Protein AF-A0AAV8WCN2-F1 (afdb_monomer_lite)

Secondary structure (DSSP, 8-state):
--------------------PPPHHHHHHHHHT-TTS-HHHHHHHHHHHHHHHTT--TTSS-----SSHHHHHHHHHHHHHHHHHHHHHHHHHHTTS-------------------TTHHHHHHHHHHHHSS-TTSHHHHHHHHHHHHHHHHHHHHHHHHHHHHHHHHHHHHHHHHHHHH-TTTHHHHHHHHHHHHHHHHHHHHHHHHHHHHHHHHHHHHHHHHHHHHHHHHHHHHHHHHHHHHHHHTT-

Foldseek 3Di:
DYDDDDDPPPPPPDDPPPPDPDDLVVVLVVLVPPPPDDPVVSVVVNVVSVCVVVVNDPPPPPPDDDPDPPVVVVVVVVVVVVVVVVVVVCCVVVVVPPPDPPDDDDDDDDDDDDDDPPVCVVVVVVVVVVPDDPDPDVVVVVVVVVVVVVVVVVVVVVVVVVVVVVVVVVVVVVVVVLVVPPPVSVVVVVVVVVVVVVVVVVVVVVVVVVVVVVVVVVCVVVVVVVVVVVVVVVVVVVVVVVVVVVVVVD

Radius of gyration: 38.07 Å; chains: 1; bounding box: 97×85×110 Å

Sequence (250 aa):
MADLVDEAVVSSGDGVDEFKMPSTEELLAAVDKMSGLTEDMKKELVDGILARGRGEDPLTAGDGGGHVDVAVRSASLEIIWILALISLILLVLGKRRYRFPLRNVNNHSCQSRLPITSLCITVCLHRLYFLSDPASITHIFVLEAVKIRLRQASSVFIREMDRLKALASFRTLVGLVANRTGSQGKLLRRIQARIVEERITLFCVVLYTCLATLFVVVFVFFGYKLYKSLVDRERRREEKKRQKLQKKKK

Organism: NCBI:txid1586481

pLDDT: mean 70.89, std 16.12, range [38.5, 97.38]

Structure (mmCIF, N/CA/C/O backbone):
data_AF-A0AAV8WCN2-F1
#
_entry.id   AF-A0AAV8WCN2-F1
#
loop_
_atom_site.group_PDB
_atom_site.id
_atom_site.type_symbol
_atom_site.label_atom_id
_atom_site.label_alt_id
_atom_site.label_comp_id
_atom_site.label_asym_id
_atom_site.label_entity_id
_atom_site.label_seq_id
_atom_site.pdbx_PDB_ins_code
_atom_site.Cartn_x
_atom_site.Cartn_y
_atom_site.Cartn_z
_atom_site.occupancy
_atom_site.B_iso_or_equiv
_atom_site.auth_seq_id
_atom_site.auth_comp_id
_atom_site.auth_asym_id
_atom_site.auth_atom_id
_atom_site.pdbx_PDB_model_num
ATOM 1 N N . MET A 1 1 ? 57.645 45.751 -28.070 1.00 44.16 1 MET A N 1
ATOM 2 C CA . MET A 1 1 ? 58.474 44.538 -28.212 1.00 44.16 1 MET A CA 1
ATOM 3 C C . MET A 1 1 ? 57.506 43.378 -28.141 1.00 44.16 1 MET A C 1
ATOM 5 O O . MET A 1 1 ? 56.950 43.167 -27.077 1.00 44.16 1 MET A O 1
ATOM 9 N N . ALA A 1 2 ? 56.991 42.965 -29.301 1.00 46.09 2 ALA A N 1
ATOM 10 C CA . ALA A 1 2 ? 57.558 41.871 -30.110 1.00 46.09 2 ALA A CA 1
ATOM 11 C C . ALA A 1 2 ? 57.164 40.528 -29.461 1.00 46.09 2 ALA A C 1
ATOM 13 O O . ALA A 1 2 ? 57.371 40.363 -28.269 1.00 46.09 2 ALA A O 1
ATOM 14 N N . ASP A 1 3 ? 56.574 39.545 -30.120 1.00 47.56 3 ASP A N 1
ATOM 15 C CA . ASP A 1 3 ? 56.369 39.312 -31.542 1.00 47.56 3 ASP A CA 1
ATOM 16 C C . ASP A 1 3 ? 55.443 38.085 -31.676 1.00 47.56 3 ASP A C 1
ATOM 18 O O . ASP A 1 3 ? 55.389 37.253 -30.772 1.00 47.56 3 ASP A O 1
ATOM 22 N N . LEU A 1 4 ? 54.772 37.993 -32.825 1.00 63.12 4 LEU A N 1
ATOM 23 C CA . LEU A 1 4 ? 54.466 36.757 -33.561 1.00 63.12 4 LEU A CA 1
ATOM 24 C C . LEU A 1 4 ? 53.686 35.6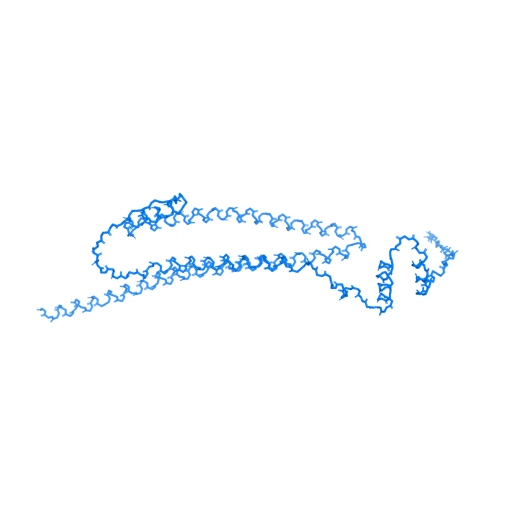38 -32.841 1.00 63.12 4 LEU A C 1
ATOM 26 O O . LEU A 1 4 ? 54.251 34.752 -32.204 1.00 63.12 4 LEU A O 1
ATOM 30 N N . VAL A 1 5 ? 52.377 35.589 -33.106 1.00 61.47 5 VAL A N 1
ATOM 31 C CA . VAL A 1 5 ? 51.662 34.309 -33.207 1.00 61.47 5 VAL A CA 1
ATOM 32 C C . VAL A 1 5 ? 51.132 34.208 -34.631 1.00 61.47 5 VAL A C 1
ATOM 34 O O . VAL A 1 5 ? 50.233 34.950 -35.020 1.00 61.47 5 VAL A O 1
ATOM 37 N N . ASP A 1 6 ? 51.774 33.329 -35.396 1.00 54.88 6 ASP A N 1
ATOM 38 C CA . ASP A 1 6 ? 51.484 33.002 -36.786 1.00 54.88 6 ASP A CA 1
ATOM 39 C C . ASP A 1 6 ? 50.029 32.553 -36.980 1.00 54.88 6 ASP A C 1
ATOM 41 O O . ASP A 1 6 ? 49.558 31.576 -36.389 1.00 54.88 6 ASP A O 1
ATOM 45 N N . GLU A 1 7 ? 49.328 33.261 -37.863 1.00 56.06 7 GLU A N 1
ATOM 46 C CA . GLU A 1 7 ? 48.044 32.860 -38.428 1.00 56.06 7 GLU A CA 1
ATOM 47 C C . GLU A 1 7 ? 48.293 31.747 -39.459 1.00 56.06 7 GLU A C 1
ATOM 49 O O . GLU A 1 7 ? 48.562 31.985 -40.637 1.00 56.06 7 GLU A O 1
ATOM 54 N N . ALA A 1 8 ? 48.232 30.493 -39.013 1.00 54.62 8 ALA A N 1
ATOM 55 C CA . ALA A 1 8 ? 48.190 29.351 -39.915 1.00 54.62 8 ALA A CA 1
ATOM 56 C C . ALA A 1 8 ? 46.815 29.302 -40.603 1.00 54.62 8 ALA A C 1
ATOM 58 O O . ALA A 1 8 ? 45.863 28.697 -40.107 1.00 54.62 8 ALA A O 1
ATOM 59 N N . VAL A 1 9 ? 46.721 29.952 -41.763 1.00 51.06 9 VAL A N 1
ATOM 60 C CA . VAL A 1 9 ? 45.620 29.797 -42.719 1.00 51.06 9 VAL A CA 1
ATOM 61 C C . VAL A 1 9 ? 45.649 28.362 -43.245 1.00 51.06 9 VAL A C 1
ATOM 63 O O . VAL A 1 9 ? 46.372 28.020 -44.180 1.00 51.06 9 VAL A O 1
ATOM 66 N N . VAL A 1 10 ? 44.861 27.493 -42.614 1.00 57.97 10 VAL A N 1
ATOM 67 C CA . VAL A 1 10 ? 44.574 26.149 -43.119 1.00 57.97 10 VAL A CA 1
ATOM 68 C C . VAL A 1 10 ? 43.630 26.292 -44.311 1.00 57.97 10 VAL A C 1
ATOM 70 O O . VAL A 1 10 ? 42.413 26.397 -44.169 1.00 57.97 10 VAL A O 1
ATOM 73 N N . SER A 1 11 ? 44.222 26.305 -45.504 1.00 55.44 11 SER A N 1
ATOM 74 C CA . SER A 1 11 ? 43.533 26.165 -46.785 1.00 55.44 11 SER A CA 1
ATOM 75 C C . SER A 1 11 ? 42.916 24.766 -46.885 1.00 55.44 11 SER A C 1
ATOM 77 O O . SER A 1 11 ? 43.553 23.828 -47.358 1.00 55.44 11 SER A O 1
ATOM 79 N N . SER A 1 12 ? 41.673 24.619 -46.421 1.00 50.44 12 SER A N 1
ATOM 80 C CA . SER A 1 12 ? 40.849 23.423 -46.648 1.00 50.44 12 SER A CA 1
ATOM 81 C C . SER A 1 12 ? 40.129 23.561 -47.987 1.00 50.44 12 SER A C 1
ATOM 83 O O . SER A 1 12 ? 38.933 23.829 -48.046 1.00 50.44 12 SER A O 1
ATOM 85 N N . GLY A 1 13 ? 40.896 23.453 -49.067 1.00 53.66 13 GLY A N 1
ATOM 86 C CA . GLY A 1 13 ? 40.373 23.208 -50.401 1.00 53.66 13 GLY A CA 1
ATOM 87 C C . GLY A 1 13 ? 40.675 21.765 -50.758 1.00 53.66 13 GLY A C 1
ATOM 88 O O . GLY A 1 13 ? 41.720 21.504 -51.339 1.00 53.66 13 GLY A O 1
ATOM 89 N N . ASP A 1 14 ? 39.791 20.844 -50.384 1.00 51.00 14 ASP A N 1
ATOM 90 C CA . ASP A 1 14 ? 39.768 19.523 -51.000 1.00 51.00 14 ASP A CA 1
ATOM 91 C C . ASP A 1 14 ? 38.313 19.107 -51.195 1.00 51.00 14 ASP A C 1
ATOM 93 O O . ASP A 1 14 ? 37.476 19.295 -50.307 1.00 51.00 14 ASP A O 1
ATOM 97 N N . GLY A 1 15 ? 38.008 18.686 -52.420 1.00 59.88 15 GLY A N 1
ATOM 98 C CA . GLY A 1 15 ? 36.663 18.581 -52.969 1.00 59.88 15 GLY A CA 1
ATOM 99 C C . GLY A 1 15 ? 35.758 17.727 -52.098 1.00 59.88 15 GLY A C 1
ATOM 100 O O . GLY A 1 15 ? 35.838 16.502 -52.104 1.00 59.88 15 GLY A O 1
ATOM 101 N N . VAL A 1 16 ? 34.854 18.378 -51.370 1.00 59.03 16 VAL A N 1
ATOM 102 C CA . VAL A 1 16 ? 33.678 17.696 -50.848 1.00 59.03 16 VAL A CA 1
ATOM 103 C C . VAL A 1 16 ? 32.787 17.501 -52.062 1.00 59.03 16 VAL A C 1
ATOM 105 O O . VAL A 1 16 ? 31.996 18.383 -52.394 1.00 59.03 16 VAL A O 1
ATOM 108 N N . ASP A 1 17 ? 32.999 16.389 -52.772 1.00 64.12 17 ASP A N 1
ATOM 109 C CA . ASP A 1 17 ? 32.042 15.876 -53.741 1.00 64.12 17 ASP A CA 1
ATOM 110 C C . ASP A 1 17 ? 30.677 15.996 -53.081 1.00 64.12 17 ASP A C 1
ATOM 112 O O . ASP A 1 17 ? 30.436 15.425 -52.012 1.00 64.12 17 ASP A O 1
ATOM 116 N N . GLU A 1 18 ? 29.843 16.859 -53.652 1.00 66.56 18 GLU A N 1
ATOM 117 C CA . GLU A 1 18 ? 28.507 17.140 -53.171 1.00 66.56 18 GLU A CA 1
ATOM 118 C C . GLU A 1 18 ? 27.780 15.798 -53.168 1.00 66.56 18 GLU A C 1
ATOM 120 O O . GLU A 1 18 ? 27.347 15.313 -54.213 1.00 66.56 18 GLU A O 1
ATOM 125 N N . PHE A 1 19 ? 27.758 15.146 -51.999 1.00 68.69 19 PHE A N 1
ATOM 126 C CA . PHE A 1 19 ? 27.147 13.845 -51.768 1.00 68.69 19 PHE A CA 1
ATOM 127 C C . PHE A 1 19 ? 25.646 14.046 -51.924 1.00 68.69 19 PHE A C 1
ATOM 129 O O . PHE A 1 19 ? 24.889 14.224 -50.967 1.00 68.69 19 PHE A O 1
ATOM 136 N N . LYS A 1 20 ? 25.227 14.106 -53.183 1.00 75.12 20 LYS A N 1
ATOM 137 C CA . LYS A 1 20 ? 23.846 14.224 -53.574 1.00 75.12 20 LYS A CA 1
ATOM 138 C C . LYS A 1 20 ? 23.216 12.916 -53.158 1.00 75.12 20 LYS A C 1
ATOM 140 O O . LYS A 1 20 ? 23.600 11.846 -53.627 1.00 75.12 20 LYS A O 1
ATOM 145 N N . MET A 1 21 ? 22.319 13.009 -52.186 1.00 78.75 21 MET A N 1
ATOM 146 C CA . MET A 1 21 ? 21.599 11.850 -51.695 1.00 78.75 21 MET A CA 1
ATOM 147 C C . MET A 1 21 ? 20.941 11.166 -52.905 1.00 78.75 21 MET A C 1
ATOM 149 O O . MET A 1 21 ? 20.270 11.871 -53.668 1.00 78.75 21 MET A O 1
ATOM 153 N N . PRO A 1 22 ? 21.170 9.854 -53.118 1.00 83.94 22 PRO A N 1
ATOM 154 C CA . PRO A 1 22 ? 20.582 9.137 -54.239 1.00 83.94 22 PRO A CA 1
ATOM 155 C C . PRO A 1 22 ? 19.082 9.382 -54.269 1.00 83.94 22 PRO A C 1
ATOM 157 O O . PRO A 1 22 ? 18.425 9.408 -53.221 1.00 83.94 22 PRO A O 1
ATOM 160 N N . SER A 1 23 ? 18.550 9.602 -55.464 1.00 88.81 23 SER A N 1
ATOM 161 C CA . SER A 1 23 ? 17.117 9.826 -55.614 1.00 88.81 23 SER A CA 1
ATOM 162 C C . SER A 1 23 ? 16.340 8.590 -55.145 1.00 88.81 23 SER A C 1
ATOM 164 O O . SER A 1 23 ? 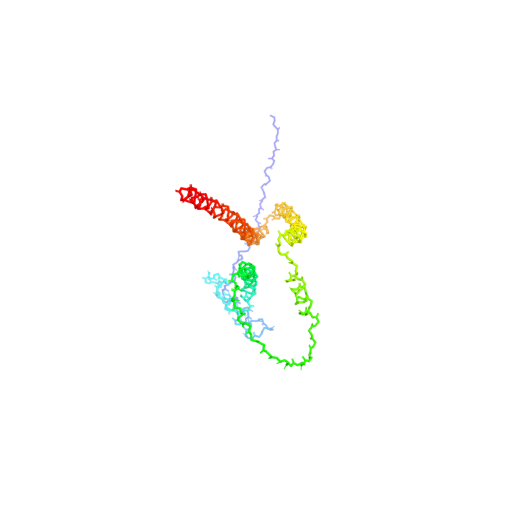16.849 7.466 -55.136 1.00 88.81 23 SER A O 1
ATOM 166 N N . THR A 1 24 ? 15.084 8.773 -54.740 1.00 83.88 24 THR A N 1
ATOM 167 C CA . THR A 1 24 ? 14.224 7.663 -54.300 1.00 83.88 24 THR A CA 1
ATOM 168 C C . THR A 1 24 ? 14.110 6.559 -55.351 1.00 83.88 24 THR A C 1
ATOM 170 O O . THR A 1 24 ? 14.029 5.389 -54.998 1.00 83.88 24 THR A O 1
ATOM 173 N N . GLU A 1 25 ? 14.165 6.910 -56.635 1.00 87.88 25 GLU A N 1
ATOM 174 C CA . GLU A 1 25 ? 14.118 5.962 -57.752 1.00 87.88 25 GLU A CA 1
ATOM 175 C C . GLU A 1 25 ? 15.393 5.109 -57.845 1.00 87.88 25 GLU A C 1
ATOM 177 O O . GLU A 1 25 ? 15.319 3.901 -58.068 1.00 87.88 25 GLU A O 1
ATOM 182 N N . GLU A 1 26 ? 16.563 5.701 -57.589 1.00 87.19 26 GLU A N 1
ATOM 183 C CA . GLU A 1 26 ? 17.840 4.977 -57.540 1.00 87.19 26 GLU A CA 1
ATOM 184 C C . GLU A 1 26 ? 17.911 4.027 -56.340 1.00 87.19 26 GLU A C 1
ATOM 186 O O . GLU A 1 26 ? 18.436 2.918 -56.461 1.00 87.19 26 GLU A O 1
ATOM 191 N N . LEU A 1 27 ? 17.340 4.424 -55.195 1.00 84.88 27 LEU A N 1
ATOM 192 C CA . LEU A 1 27 ? 17.230 3.559 -54.018 1.00 84.88 27 LEU A CA 1
ATOM 193 C C . LEU A 1 27 ? 16.316 2.356 -54.282 1.00 84.88 27 LEU A C 1
ATOM 195 O O . LEU A 1 27 ? 16.675 1.236 -53.923 1.00 84.88 27 LEU A O 1
ATOM 199 N N . LEU A 1 28 ? 15.176 2.560 -54.950 1.00 85.75 28 LEU A N 1
ATOM 200 C CA . LEU A 1 28 ? 14.273 1.471 -55.342 1.00 85.75 28 LEU A CA 1
ATOM 201 C C . LEU A 1 28 ? 14.959 0.503 -56.316 1.00 85.75 28 LEU A C 1
ATOM 203 O O . LEU A 1 28 ? 14.950 -0.708 -56.099 1.00 85.75 28 LEU A O 1
ATOM 207 N N . ALA A 1 29 ? 15.654 1.033 -57.326 1.00 91.25 29 ALA A N 1
ATOM 208 C CA . ALA A 1 29 ? 16.397 0.220 -58.286 1.00 91.25 29 ALA A CA 1
ATOM 209 C C . ALA A 1 29 ? 17.551 -0.575 -57.640 1.00 91.25 29 ALA A C 1
ATOM 211 O O . ALA A 1 29 ? 17.913 -1.649 -58.126 1.00 91.25 29 ALA A O 1
ATOM 212 N N . ALA A 1 30 ? 18.144 -0.069 -56.554 1.00 88.75 30 ALA A N 1
ATOM 213 C CA . ALA A 1 30 ? 19.159 -0.787 -55.789 1.00 88.75 30 ALA A CA 1
ATOM 214 C C . ALA A 1 30 ? 18.561 -1.946 -54.973 1.00 88.75 30 ALA A C 1
ATOM 216 O O . ALA A 1 30 ? 19.171 -3.015 -54.913 1.00 88.75 30 ALA A O 1
ATOM 217 N N . VAL A 1 31 ? 17.367 -1.768 -54.393 1.00 87.19 31 VAL A N 1
ATOM 218 C CA . VAL A 1 31 ? 16.653 -2.827 -53.656 1.00 87.19 31 VAL A CA 1
ATOM 219 C C . VAL A 1 31 ? 16.238 -3.971 -54.582 1.00 87.19 31 VAL A C 1
ATOM 221 O O . VAL A 1 31 ? 16.445 -5.134 -54.234 1.00 87.19 31 VAL A O 1
ATOM 224 N N . ASP A 1 32 ? 15.771 -3.664 -55.793 1.00 89.50 32 ASP A N 1
ATOM 225 C CA . ASP A 1 32 ? 15.409 -4.685 -56.786 1.00 89.50 32 ASP A CA 1
ATOM 226 C C . ASP A 1 32 ? 16.610 -5.513 -57.262 1.00 89.50 32 ASP A C 1
ATOM 228 O O . ASP A 1 32 ? 16.481 -6.707 -57.547 1.00 89.50 32 ASP A O 1
ATOM 232 N N . LYS A 1 33 ? 17.803 -4.906 -57.298 1.00 90.31 33 LYS A N 1
ATOM 233 C CA . LYS A 1 33 ? 19.050 -5.582 -57.687 1.00 90.31 33 LYS A CA 1
ATOM 234 C C . LYS A 1 33 ? 19.658 -6.445 -56.579 1.00 90.31 33 LYS A C 1
ATOM 236 O O . LYS A 1 33 ? 20.574 -7.217 -56.868 1.00 90.31 33 LYS A O 1
ATOM 241 N N . MET A 1 34 ? 19.175 -6.366 -55.336 1.00 84.56 34 MET A N 1
ATOM 242 C CA . MET A 1 34 ? 19.648 -7.234 -54.254 1.00 84.56 34 MET A CA 1
ATOM 243 C C . MET A 1 34 ? 19.090 -8.656 -54.416 1.00 84.56 34 MET A C 1
ATOM 245 O O . MET A 1 34 ? 18.014 -9.003 -53.925 1.00 84.56 34 MET A O 1
ATOM 249 N N . SER A 1 35 ? 19.848 -9.509 -55.110 1.00 73.31 35 SER A N 1
ATOM 250 C CA . SER A 1 35 ? 19.577 -10.944 -55.203 1.00 73.31 35 SER A CA 1
ATOM 251 C C . SER A 1 35 ? 19.856 -11.612 -53.851 1.00 73.31 35 SER A C 1
ATOM 253 O O . SER A 1 35 ? 21.010 -11.710 -53.436 1.00 73.31 35 SER A O 1
ATOM 255 N N . GLY A 1 36 ? 18.809 -12.055 -53.155 1.00 87.88 36 GLY A N 1
ATOM 256 C CA . GLY A 1 36 ? 18.924 -12.749 -51.863 1.00 87.88 36 GLY A CA 1
ATOM 257 C C . GLY A 1 36 ? 17.793 -12.457 -50.878 1.00 87.88 36 GLY A C 1
ATOM 258 O O . GLY A 1 36 ? 17.629 -13.196 -49.912 1.00 87.88 36 GLY A O 1
ATOM 259 N N . LEU A 1 37 ? 16.993 -11.418 -51.130 1.00 86.00 37 LEU A N 1
ATOM 260 C CA . LEU A 1 37 ? 15.791 -11.118 -50.353 1.00 86.00 37 LEU A CA 1
ATOM 261 C C . LEU A 1 37 ? 14.562 -11.746 -51.010 1.00 86.00 37 LEU A C 1
ATOM 263 O O . LEU A 1 37 ? 14.424 -11.718 -52.235 1.00 86.00 37 LEU A O 1
ATOM 267 N N . THR A 1 38 ? 13.670 -12.303 -50.192 1.00 91.06 38 THR A N 1
ATOM 268 C CA . THR A 1 38 ? 12.343 -12.729 -50.642 1.00 91.06 38 THR A CA 1
ATOM 269 C C . THR A 1 38 ? 11.506 -11.506 -51.014 1.00 91.06 38 THR A C 1
ATOM 271 O O . THR A 1 38 ? 11.707 -10.414 -50.476 1.00 91.06 38 THR A O 1
ATOM 274 N N . GLU A 1 39 ? 10.562 -11.680 -51.938 1.00 88.06 39 GLU A N 1
ATOM 275 C CA . GLU A 1 39 ? 9.714 -10.585 -52.434 1.00 88.06 39 GLU A CA 1
ATOM 276 C C . GLU A 1 39 ? 8.939 -9.882 -51.304 1.00 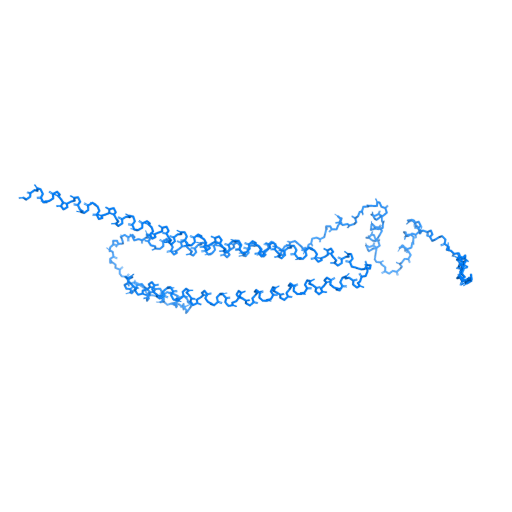88.06 39 GLU A C 1
ATOM 278 O O . GLU A 1 39 ? 8.772 -8.663 -51.334 1.00 88.06 39 GLU A O 1
ATOM 283 N N . ASP A 1 40 ? 8.579 -10.612 -50.244 1.00 87.88 40 ASP A N 1
ATOM 284 C CA . ASP A 1 40 ? 7.918 -10.046 -49.062 1.00 87.88 40 ASP A CA 1
ATOM 285 C C . ASP A 1 40 ? 8.824 -9.064 -48.295 1.00 87.88 40 ASP A C 1
ATOM 287 O O . ASP A 1 40 ? 8.388 -7.977 -47.918 1.00 87.88 40 ASP A O 1
ATOM 291 N N . MET A 1 41 ? 10.108 -9.398 -48.122 1.00 83.06 41 MET A N 1
ATOM 292 C CA . MET A 1 41 ? 11.070 -8.532 -47.426 1.00 83.06 41 MET A CA 1
ATOM 293 C C . MET A 1 41 ? 11.427 -7.295 -48.251 1.00 83.06 41 MET A C 1
ATOM 295 O O . MET A 1 41 ? 11.628 -6.214 -47.696 1.00 83.06 41 MET A O 1
ATOM 299 N N . LYS A 1 42 ? 11.502 -7.436 -49.581 1.00 90.62 42 LYS A N 1
ATOM 300 C CA . LYS A 1 42 ? 11.710 -6.289 -50.476 1.00 90.62 42 LYS A CA 1
ATOM 301 C C . LYS A 1 42 ? 10.555 -5.304 -50.359 1.00 90.62 42 LYS A C 1
ATOM 303 O O . LYS A 1 42 ? 10.794 -4.106 -50.241 1.00 90.62 42 LYS A O 1
ATOM 308 N N . LYS A 1 43 ? 9.320 -5.810 -50.329 1.00 87.81 43 LYS A N 1
ATOM 309 C CA . LYS A 1 43 ? 8.119 -4.986 -50.196 1.00 87.81 43 LYS A CA 1
ATOM 310 C C . LYS A 1 43 ? 8.098 -4.201 -48.882 1.00 87.81 43 LYS A C 1
ATOM 312 O O . LYS A 1 43 ? 7.853 -3.000 -48.907 1.00 87.81 43 LYS A O 1
ATOM 317 N N . GLU A 1 44 ? 8.444 -4.839 -47.764 1.00 86.19 44 GLU A N 1
ATOM 318 C CA . GLU A 1 44 ? 8.534 -4.169 -46.458 1.00 86.19 44 GLU A CA 1
ATOM 319 C C . GLU A 1 44 ? 9.618 -3.075 -46.440 1.00 86.19 44 GLU A C 1
ATOM 321 O O . GLU A 1 44 ? 9.417 -1.983 -45.903 1.00 86.19 44 GLU A O 1
ATOM 326 N N . LEU A 1 45 ? 10.758 -3.329 -47.090 1.00 84.44 45 LEU A N 1
ATOM 327 C CA . LEU A 1 45 ? 11.845 -2.356 -47.189 1.00 84.44 45 LEU A CA 1
ATOM 328 C C . LEU A 1 45 ? 11.460 -1.146 -48.058 1.00 84.44 45 LEU A C 1
ATOM 330 O O . LEU A 1 45 ? 11.772 -0.008 -47.703 1.00 84.44 45 LEU A O 1
ATOM 334 N N . VAL A 1 46 ? 10.755 -1.382 -49.169 1.00 87.75 46 VAL A N 1
ATOM 335 C CA . VAL A 1 46 ? 10.222 -0.336 -50.056 1.00 87.75 46 VAL A CA 1
ATOM 336 C C . VAL A 1 46 ? 9.199 0.536 -49.324 1.00 87.75 46 VAL A C 1
ATOM 338 O O . VAL A 1 46 ? 9.310 1.765 -49.366 1.00 87.75 46 VAL A O 1
ATOM 341 N N . ASP A 1 47 ? 8.265 -0.077 -48.595 1.00 86.06 47 ASP A N 1
ATOM 342 C CA . ASP A 1 47 ? 7.263 0.647 -47.804 1.00 86.06 47 ASP A CA 1
ATOM 343 C C . ASP A 1 47 ? 7.923 1.500 -46.706 1.00 86.06 47 ASP A C 1
ATOM 345 O O . ASP A 1 47 ? 7.560 2.664 -46.515 1.00 86.06 47 ASP A O 1
ATOM 349 N N . GLY A 1 48 ? 8.966 0.984 -46.043 1.00 79.75 48 GLY A N 1
ATOM 350 C CA . GLY A 1 48 ? 9.741 1.736 -45.053 1.00 79.75 48 GLY A CA 1
ATOM 351 C C . GLY A 1 48 ? 10.485 2.951 -45.630 1.00 79.75 48 GLY A C 1
ATOM 352 O O . GLY A 1 48 ? 10.553 4.003 -44.985 1.00 79.75 48 GLY A O 1
ATOM 353 N N . ILE A 1 49 ? 11.023 2.843 -46.851 1.00 83.00 49 ILE A N 1
ATOM 354 C CA . ILE A 1 49 ? 11.698 3.958 -47.543 1.00 83.00 49 ILE A CA 1
ATOM 355 C C . ILE A 1 49 ? 10.679 5.027 -47.961 1.00 83.00 49 ILE A C 1
ATOM 357 O O . ILE A 1 49 ? 10.923 6.219 -47.752 1.00 83.00 49 ILE A O 1
ATOM 361 N N . LEU A 1 50 ? 9.525 4.615 -48.495 1.00 83.06 50 LEU A N 1
ATOM 362 C CA . LEU A 1 50 ? 8.440 5.521 -48.884 1.00 83.06 50 LEU A CA 1
ATOM 363 C C . LEU A 1 50 ? 7.857 6.276 -47.681 1.00 83.06 50 LEU A C 1
ATOM 365 O O . LEU A 1 50 ? 7.666 7.491 -47.766 1.00 83.06 50 LEU A O 1
ATOM 369 N N . ALA A 1 51 ? 7.636 5.593 -46.554 1.00 79.19 51 ALA A N 1
ATOM 370 C CA . ALA A 1 51 ? 7.147 6.211 -45.320 1.00 79.19 51 ALA A CA 1
ATOM 371 C C . ALA A 1 51 ? 8.131 7.264 -44.780 1.00 79.19 51 ALA A C 1
ATOM 373 O O . ALA A 1 51 ? 7.747 8.389 -44.454 1.00 79.19 51 ALA A O 1
ATOM 374 N N . ARG A 1 52 ? 9.434 6.950 -44.783 1.00 77.88 52 ARG A N 1
ATOM 375 C CA . ARG A 1 52 ? 10.479 7.882 -44.333 1.00 77.88 52 ARG A CA 1
ATOM 376 C C . ARG A 1 52 ? 10.634 9.092 -45.258 1.00 77.88 52 ARG A C 1
ATOM 378 O O . ARG A 1 52 ? 10.893 10.191 -44.771 1.00 77.88 52 ARG A O 1
ATOM 385 N N . GLY A 1 53 ? 10.451 8.912 -46.568 1.00 75.81 53 GLY A N 1
ATOM 386 C CA . GLY A 1 53 ? 10.474 9.999 -47.553 1.00 75.81 53 GLY A CA 1
ATOM 387 C C . GLY A 1 53 ? 9.320 10.997 -47.401 1.00 75.81 53 GLY A C 1
ATOM 388 O O . GLY A 1 53 ? 9.478 12.167 -47.741 1.00 75.81 53 GLY A O 1
ATOM 389 N N . ARG A 1 54 ? 8.183 10.571 -46.835 1.00 74.12 54 ARG A N 1
ATOM 390 C CA . ARG A 1 54 ? 7.028 11.442 -46.547 1.00 74.12 54 ARG A CA 1
ATOM 391 C C . ARG A 1 54 ? 7.139 12.216 -45.231 1.00 74.12 54 ARG A C 1
ATOM 393 O O . ARG A 1 54 ? 6.260 13.019 -44.935 1.00 74.12 54 ARG A O 1
ATOM 400 N N . GLY A 1 55 ? 8.206 12.012 -44.455 1.00 68.19 55 GLY A N 1
ATOM 401 C CA . GLY A 1 55 ? 8.362 12.638 -43.138 1.00 68.19 55 GLY A CA 1
ATOM 402 C C . GLY A 1 55 ? 7.393 12.093 -42.085 1.00 68.19 55 GLY A C 1
ATOM 403 O O . GLY A 1 55 ? 7.211 12.713 -41.040 1.00 68.19 55 GLY A O 1
ATOM 404 N N . GLU A 1 56 ? 6.769 10.945 -42.349 1.00 60.12 56 GLU A N 1
ATOM 405 C CA . GLU A 1 56 ? 5.940 10.245 -41.378 1.00 60.12 56 GLU A CA 1
ATOM 406 C C . GLU A 1 56 ? 6.880 9.441 -40.475 1.00 60.12 56 GLU A C 1
ATOM 408 O O . GLU A 1 56 ? 7.471 8.441 -40.885 1.00 60.12 56 GLU A O 1
ATOM 413 N N . ASP A 1 57 ? 7.094 9.933 -39.252 1.00 54.66 57 ASP A N 1
ATOM 414 C CA . ASP A 1 57 ? 7.938 9.256 -38.272 1.00 54.66 57 ASP A CA 1
ATOM 415 C C . ASP A 1 57 ? 7.437 7.807 -38.077 1.00 54.66 57 ASP A C 1
ATOM 417 O O . ASP A 1 57 ? 6.292 7.608 -37.653 1.00 54.66 57 ASP A O 1
ATOM 421 N N . PRO A 1 58 ? 8.275 6.777 -38.314 1.00 55.97 58 PRO A N 1
ATOM 422 C CA . PRO A 1 58 ? 7.871 5.363 -38.347 1.00 55.97 58 PRO A CA 1
ATOM 423 C C . PRO A 1 58 ? 7.465 4.784 -36.977 1.00 55.97 58 PRO A C 1
ATOM 425 O O . PRO A 1 58 ? 7.354 3.575 -36.803 1.00 55.97 58 PRO A O 1
ATOM 428 N N . LEU A 1 59 ? 7.223 5.632 -35.977 1.00 55.72 59 LEU A N 1
ATOM 429 C CA . LEU A 1 59 ? 6.840 5.246 -34.621 1.00 55.72 59 LEU A CA 1
ATOM 430 C C . LEU A 1 59 ? 5.346 4.918 -34.465 1.00 55.72 59 LEU A C 1
ATOM 432 O O . LEU A 1 59 ? 4.926 4.602 -33.355 1.00 55.72 59 LEU A O 1
ATOM 436 N N . THR A 1 60 ? 4.541 4.990 -35.531 1.00 55.56 60 THR A N 1
ATOM 437 C CA . THR A 1 60 ? 3.077 4.824 -35.429 1.00 55.56 60 THR A CA 1
ATOM 438 C C . THR A 1 60 ? 2.458 3.740 -36.316 1.00 55.56 60 THR A C 1
ATOM 440 O O . THR A 1 60 ? 1.291 3.425 -36.110 1.00 55.56 60 THR A O 1
ATOM 443 N N . ALA A 1 61 ? 3.206 3.101 -37.224 1.00 49.88 61 ALA A N 1
ATOM 444 C CA . ALA A 1 61 ? 2.639 2.155 -38.202 1.00 49.88 61 ALA A CA 1
ATOM 445 C C . ALA A 1 61 ? 3.066 0.680 -38.018 1.00 49.88 61 ALA A C 1
ATOM 447 O O . ALA A 1 61 ? 2.900 -0.126 -38.926 1.00 49.88 61 ALA A O 1
ATOM 448 N N . GLY A 1 62 ? 3.602 0.313 -36.850 1.00 51.41 62 GLY A N 1
ATOM 449 C CA . GLY A 1 62 ? 3.967 -1.065 -36.497 1.00 51.41 62 GLY A CA 1
ATOM 450 C C . GLY A 1 62 ? 3.007 -1.686 -35.483 1.00 51.41 62 GLY A C 1
ATOM 451 O O . GLY A 1 62 ? 3.420 -2.015 -34.372 1.00 51.41 62 GLY A O 1
ATOM 452 N N . ASP A 1 63 ? 1.729 -1.811 -35.844 1.00 54.72 63 ASP A N 1
ATOM 453 C CA . ASP A 1 63 ? 0.770 -2.677 -35.149 1.00 54.72 63 ASP A CA 1
ATOM 454 C C . ASP A 1 63 ? 1.066 -4.140 -35.517 1.00 54.72 63 ASP A C 1
ATOM 456 O O . ASP A 1 63 ? 0.586 -4.679 -36.511 1.00 54.72 63 ASP A O 1
ATOM 460 N N . GLY A 1 64 ? 1.939 -4.759 -34.723 1.00 47.41 64 GLY A N 1
ATOM 461 C CA . GLY A 1 64 ? 2.212 -6.192 -34.715 1.00 47.41 64 GLY A CA 1
ATOM 462 C C . GLY A 1 64 ? 2.150 -6.685 -33.275 1.00 47.41 64 GLY A C 1
ATOM 463 O O . GLY A 1 64 ? 3.134 -6.613 -32.539 1.00 47.41 64 GLY A O 1
ATOM 464 N N . GLY A 1 65 ? 0.954 -7.105 -32.858 1.00 47.09 65 GLY A N 1
ATOM 465 C CA . GLY A 1 65 ? 0.595 -7.466 -31.488 1.00 47.09 65 GLY A CA 1
ATOM 466 C C . GLY A 1 65 ? 1.558 -8.429 -30.783 1.00 47.09 65 GLY A C 1
ATOM 467 O O . GLY A 1 65 ? 2.003 -9.430 -31.337 1.00 47.09 65 GLY A O 1
ATOM 468 N N . GLY A 1 66 ? 1.835 -8.146 -29.506 1.00 45.84 66 GLY A N 1
ATOM 469 C CA . GLY A 1 66 ? 2.570 -9.082 -28.649 1.00 45.84 66 GLY A CA 1
ATOM 470 C C . GLY A 1 66 ? 3.139 -8.538 -27.340 1.00 45.84 66 GLY A C 1
ATOM 471 O O . GLY A 1 66 ? 3.718 -9.315 -26.587 1.00 45.84 66 GLY A O 1
ATOM 472 N N . HIS A 1 67 ? 3.004 -7.243 -27.025 1.00 45.50 67 HIS A N 1
ATOM 473 C CA . HIS A 1 67 ? 3.699 -6.677 -25.859 1.00 45.50 67 HIS A CA 1
ATOM 474 C C . HIS A 1 67 ? 2.867 -5.715 -24.992 1.00 45.50 67 HIS A C 1
ATOM 476 O O . HIS A 1 67 ? 3.406 -4.758 -24.441 1.00 45.50 67 HIS A O 1
ATOM 482 N N . VAL A 1 68 ? 1.564 -5.967 -24.813 1.00 48.19 68 VAL A N 1
ATOM 483 C CA . VAL A 1 68 ? 0.722 -5.164 -23.890 1.00 48.19 68 VAL A CA 1
ATOM 484 C C . VAL A 1 68 ? 0.182 -5.969 -22.689 1.00 48.19 68 VAL A C 1
ATOM 486 O O . VAL A 1 68 ? -0.191 -5.386 -21.674 1.00 48.19 68 VAL A O 1
ATOM 489 N N . ASP A 1 69 ? 0.267 -7.304 -22.685 1.00 47.22 69 ASP A N 1
ATOM 490 C CA . ASP A 1 69 ? -0.372 -8.125 -21.635 1.00 47.22 69 ASP A CA 1
ATOM 491 C C . ASP A 1 69 ? 0.430 -8.337 -20.336 1.00 47.22 69 ASP A C 1
ATOM 493 O O . ASP A 1 69 ? -0.094 -8.866 -19.350 1.00 47.22 69 ASP A O 1
ATOM 497 N N . VAL A 1 70 ? 1.697 -7.922 -20.271 1.00 52.94 70 VAL A N 1
ATOM 498 C CA . VAL A 1 70 ? 2.526 -8.193 -19.078 1.00 52.94 70 VAL A CA 1
ATOM 499 C C . VAL A 1 70 ? 2.304 -7.157 -17.966 1.00 52.94 70 VAL A C 1
ATOM 501 O O . VAL A 1 70 ? 2.325 -7.514 -16.788 1.00 52.94 70 VAL A O 1
ATOM 504 N N . ALA A 1 71 ? 2.003 -5.899 -18.306 1.00 49.91 71 ALA A N 1
ATOM 505 C CA . ALA A 1 71 ? 1.799 -4.840 -17.311 1.00 49.91 71 ALA A CA 1
ATOM 506 C C . ALA A 1 71 ? 0.426 -4.923 -16.612 1.00 49.91 71 ALA A C 1
ATOM 508 O O . ALA A 1 71 ? 0.309 -4.637 -15.419 1.00 49.91 71 ALA A O 1
ATOM 509 N N . VAL A 1 72 ? -0.615 -5.394 -17.309 1.00 49.72 72 VAL A N 1
ATOM 510 C CA . VAL A 1 72 ? -1.963 -5.541 -16.727 1.00 49.72 72 VAL A CA 1
ATOM 511 C C . VAL A 1 72 ? -2.016 -6.698 -15.716 1.00 49.72 72 VAL A C 1
ATOM 513 O O . VAL A 1 72 ? -2.715 -6.629 -14.699 1.00 49.72 72 VAL A O 1
ATOM 516 N N . ARG A 1 73 ? -1.203 -7.746 -15.914 1.00 53.00 73 ARG A N 1
ATOM 517 C CA . ARG A 1 73 ? -1.130 -8.889 -14.990 1.00 53.00 73 ARG A CA 1
ATOM 518 C C . ARG A 1 73 ? -0.479 -8.562 -13.643 1.00 53.00 73 ARG A C 1
ATOM 520 O O . ARG A 1 73 ? -0.892 -9.145 -12.641 1.00 53.00 73 ARG A O 1
ATOM 527 N N . SER A 1 74 ? 0.478 -7.630 -13.572 1.00 56.94 74 SER A N 1
ATOM 528 C CA . SER A 1 74 ? 1.107 -7.281 -12.286 1.00 56.94 74 SER A CA 1
ATOM 529 C C . SER A 1 74 ? 0.215 -6.392 -11.416 1.00 56.94 74 SER A C 1
ATOM 531 O O . SER A 1 74 ? 0.134 -6.619 -10.211 1.00 56.94 74 SER A O 1
ATOM 533 N N . ALA A 1 75 ? -0.522 -5.446 -12.012 1.00 56.22 75 ALA A N 1
ATOM 534 C CA . ALA A 1 75 ? -1.471 -4.597 -11.282 1.00 56.22 75 ALA A CA 1
ATOM 535 C C . ALA A 1 75 ? -2.637 -5.405 -10.677 1.00 56.22 75 ALA A C 1
ATOM 537 O O . ALA A 1 75 ? -3.121 -5.107 -9.585 1.00 56.22 75 ALA A O 1
ATOM 538 N N . SER A 1 76 ? -3.043 -6.480 -11.359 1.00 59.53 76 SER A N 1
ATOM 539 C CA . SER A 1 76 ? -4.131 -7.360 -10.920 1.00 59.53 76 SER A CA 1
ATOM 540 C C . SER A 1 76 ? -3.825 -8.057 -9.588 1.00 59.53 76 SER A C 1
ATOM 542 O O . SER A 1 76 ? -4.711 -8.218 -8.749 1.00 59.53 76 SER A O 1
ATOM 544 N N . LEU A 1 77 ? -2.567 -8.447 -9.358 1.00 66.50 77 LEU A N 1
ATOM 545 C CA . LEU A 1 77 ? -2.174 -9.158 -8.141 1.00 66.50 77 LEU A CA 1
ATOM 546 C C . LEU A 1 77 ? -2.179 -8.243 -6.915 1.00 66.50 77 LEU A C 1
ATOM 548 O O . LEU A 1 77 ? -2.648 -8.666 -5.861 1.00 66.50 77 LEU A O 1
ATOM 552 N N . GLU A 1 78 ? -1.740 -6.989 -7.034 1.00 74.00 78 GLU A N 1
ATOM 553 C CA . GLU A 1 78 ? -1.757 -6.061 -5.895 1.00 74.00 78 GLU A CA 1
ATOM 554 C C . GLU A 1 78 ? -3.182 -5.762 -5.419 1.00 74.00 78 GLU A C 1
ATOM 556 O O . GLU A 1 78 ? -3.449 -5.764 -4.216 1.00 74.00 78 GLU A O 1
ATOM 561 N N . ILE A 1 79 ? -4.128 -5.621 -6.353 1.00 77.12 79 ILE A N 1
ATOM 562 C CA . ILE A 1 79 ? -5.548 -5.440 -6.029 1.00 77.12 79 ILE A CA 1
ATOM 563 C C . ILE A 1 79 ? -6.089 -6.668 -5.283 1.00 77.12 79 ILE A C 1
ATOM 565 O O . ILE A 1 79 ? -6.776 -6.522 -4.272 1.00 77.12 79 ILE A O 1
ATOM 569 N N . ILE A 1 80 ? -5.734 -7.882 -5.718 1.00 75.75 80 ILE A N 1
ATOM 570 C CA . ILE A 1 80 ? -6.142 -9.129 -5.052 1.00 75.75 80 ILE A CA 1
ATOM 571 C C . ILE A 1 80 ? -5.577 -9.208 -3.625 1.00 75.75 80 ILE A C 1
ATOM 573 O O . ILE A 1 80 ? -6.306 -9.574 -2.701 1.00 75.75 80 ILE A O 1
ATOM 577 N N . TRP A 1 81 ? -4.315 -8.822 -3.411 1.00 80.81 81 TRP A N 1
ATOM 578 C CA . TRP A 1 81 ? -3.703 -8.802 -2.076 1.00 80.81 81 TRP A CA 1
ATOM 579 C C . TRP A 1 81 ? -4.344 -7.760 -1.151 1.00 80.81 81 TRP A C 1
ATOM 581 O O . TRP A 1 81 ? -4.598 -8.061 0.018 1.00 80.81 81 TRP A O 1
ATOM 591 N N . ILE A 1 82 ? -4.666 -6.568 -1.665 1.00 79.56 82 ILE A N 1
ATOM 592 C CA . ILE A 1 82 ? -5.374 -5.523 -0.910 1.00 79.56 82 ILE A CA 1
ATOM 593 C C . ILE A 1 82 ? -6.780 -6.000 -0.528 1.00 79.56 82 ILE A C 1
ATOM 595 O O . ILE A 1 82 ? -7.168 -5.895 0.636 1.00 79.56 82 ILE A O 1
ATOM 599 N N . LEU A 1 83 ? -7.526 -6.591 -1.465 1.00 74.56 83 LEU A N 1
ATOM 600 C CA . LEU A 1 83 ? -8.858 -7.141 -1.199 1.00 74.56 83 LEU A CA 1
ATOM 601 C C . LEU A 1 83 ? -8.813 -8.300 -0.193 1.00 74.56 83 LEU A C 1
ATOM 603 O O . LEU A 1 83 ? -9.665 -8.370 0.693 1.00 74.56 83 LEU A O 1
ATOM 607 N N . ALA A 1 84 ? -7.798 -9.166 -0.261 1.00 80.62 84 ALA A N 1
ATOM 608 C CA . ALA A 1 84 ? -7.593 -10.235 0.714 1.00 80.62 84 ALA A CA 1
ATOM 609 C C . ALA A 1 84 ? -7.299 -9.684 2.120 1.00 80.62 84 ALA A C 1
ATOM 611 O O . ALA A 1 84 ? -7.851 -10.180 3.106 1.00 80.62 84 ALA A O 1
ATOM 612 N N . LEU A 1 85 ? -6.488 -8.625 2.225 1.00 81.06 85 LEU A N 1
ATOM 613 C CA . LEU A 1 85 ? -6.210 -7.932 3.486 1.00 81.06 85 LEU A CA 1
ATOM 614 C C . LEU A 1 85 ? -7.461 -7.264 4.059 1.00 81.06 85 LEU A C 1
ATOM 616 O O . LEU A 1 85 ? -7.758 -7.440 5.241 1.00 81.06 85 LEU A O 1
ATOM 620 N N . ILE A 1 86 ? -8.229 -6.557 3.227 1.00 78.88 86 ILE A N 1
ATOM 621 C CA . ILE A 1 86 ? -9.506 -5.950 3.623 1.00 78.88 86 ILE A CA 1
ATOM 622 C C . ILE A 1 86 ? -10.471 -7.035 4.106 1.00 78.88 86 ILE A C 1
ATOM 624 O O . ILE A 1 86 ? -11.064 -6.899 5.175 1.00 78.88 86 ILE A O 1
ATOM 628 N N . SER A 1 87 ? -10.582 -8.148 3.380 1.00 76.19 87 SER A N 1
ATOM 629 C CA . SER A 1 87 ? -11.441 -9.267 3.763 1.00 76.19 87 SER A CA 1
ATOM 630 C C . SER A 1 87 ? -10.994 -9.917 5.078 1.00 76.19 87 SER A C 1
ATOM 632 O O . SER A 1 87 ? -11.836 -10.268 5.903 1.00 76.19 87 SER A O 1
ATOM 634 N N . LEU A 1 88 ? -9.686 -10.040 5.326 1.00 81.38 88 LEU A N 1
ATOM 635 C CA . LEU A 1 88 ? -9.147 -10.538 6.594 1.00 81.38 88 LEU A CA 1
ATOM 636 C C . LEU A 1 88 ? -9.470 -9.582 7.752 1.00 81.38 88 LEU A C 1
ATOM 638 O O . LEU A 1 88 ? -9.895 -10.029 8.818 1.00 81.38 88 LEU A O 1
ATOM 642 N N . ILE A 1 89 ? -9.325 -8.272 7.537 1.00 79.25 89 ILE A N 1
ATOM 643 C CA . ILE A 1 89 ? -9.676 -7.235 8.516 1.00 79.25 89 ILE A CA 1
ATOM 644 C C . ILE A 1 89 ? -11.175 -7.292 8.827 1.00 79.25 89 ILE A C 1
ATOM 646 O O . ILE A 1 89 ? -11.554 -7.336 9.997 1.00 79.25 89 ILE A O 1
ATOM 650 N N . LEU A 1 90 ? -12.033 -7.375 7.808 1.00 73.94 90 LEU A N 1
ATOM 651 C CA . LEU A 1 90 ? -13.479 -7.525 7.981 1.00 73.94 90 LEU A CA 1
ATOM 652 C C . LEU A 1 90 ? -13.845 -8.829 8.692 1.00 73.94 90 LEU A C 1
ATOM 654 O O . LEU A 1 90 ? -14.768 -8.833 9.499 1.00 73.94 90 LEU A O 1
ATOM 658 N N . LEU A 1 91 ? -13.113 -9.922 8.468 1.00 73.00 91 LEU A N 1
ATOM 659 C CA . LEU A 1 91 ? -13.340 -11.189 9.162 1.00 73.00 91 LEU A CA 1
ATOM 660 C C . LEU A 1 91 ? -12.940 -11.104 10.641 1.00 73.00 91 LEU A C 1
ATOM 662 O O . LEU A 1 91 ? -13.663 -11.610 11.498 1.00 73.00 91 LEU A O 1
ATOM 666 N N . VAL A 1 92 ? -11.841 -10.414 10.962 1.00 72.38 92 VAL A N 1
ATOM 667 C CA . VAL A 1 92 ? -11.406 -10.154 12.346 1.00 72.38 92 VAL A CA 1
ATOM 668 C C . VAL A 1 92 ? -12.379 -9.216 13.071 1.00 72.38 92 VAL A C 1
ATOM 670 O O . VAL A 1 92 ? -12.711 -9.456 14.234 1.00 72.38 92 VAL A O 1
ATOM 673 N N . LEU A 1 93 ? -12.879 -8.181 12.392 1.00 66.56 93 LEU A N 1
ATOM 674 C CA . LEU A 1 93 ? -13.845 -7.233 12.955 1.00 66.56 93 LEU A CA 1
ATOM 675 C C . LEU A 1 93 ? -15.262 -7.833 13.049 1.00 66.56 93 LEU A C 1
ATOM 677 O O . LEU A 1 93 ? -15.960 -7.631 14.044 1.00 66.56 93 LEU A O 1
ATOM 681 N N . GLY A 1 94 ? -15.670 -8.621 12.055 1.00 55.69 94 GLY A N 1
ATOM 682 C CA . GLY A 1 94 ? -16.994 -9.232 11.930 1.00 55.69 94 GLY A CA 1
ATOM 683 C C . GLY A 1 94 ? -17.207 -10.465 12.812 1.00 55.69 94 GLY A C 1
ATOM 684 O O . GLY A 1 94 ? -18.321 -10.684 13.296 1.00 55.69 94 GLY A O 1
ATOM 685 N N . LYS A 1 95 ? -16.153 -11.235 13.134 1.00 49.59 95 LYS A N 1
ATOM 686 C CA . LYS A 1 95 ? -16.270 -12.418 14.017 1.00 49.59 95 LYS A CA 1
ATOM 687 C C . LYS A 1 95 ? -16.711 -12.095 15.448 1.00 49.59 95 LYS A C 1
ATOM 689 O O . LYS A 1 95 ? -17.086 -13.009 16.177 1.00 49.59 95 LYS A O 1
ATOM 694 N N . ARG A 1 96 ? -16.735 -10.821 15.865 1.00 52.91 96 ARG A N 1
ATOM 695 C CA . ARG A 1 96 ? -17.251 -10.414 17.185 1.00 52.91 96 ARG A CA 1
ATOM 696 C C . ARG A 1 96 ? -18.773 -10.221 17.257 1.00 52.91 96 ARG A C 1
ATOM 698 O O . ARG A 1 96 ? -19.256 -9.893 18.339 1.00 52.91 96 ARG A O 1
ATOM 705 N N . ARG A 1 97 ? -19.546 -10.425 16.175 1.00 56.66 97 ARG A N 1
ATOM 706 C CA . ARG A 1 97 ? -21.004 -10.155 16.183 1.00 56.66 97 ARG A CA 1
ATOM 707 C C . ARG A 1 97 ? -21.952 -11.230 15.643 1.00 56.66 97 ARG A C 1
ATOM 709 O O . ARG A 1 97 ? -23.140 -10.951 15.553 1.00 56.66 97 ARG A O 1
ATOM 716 N N . TYR A 1 98 ? -21.516 -12.466 15.417 1.00 42.41 98 TYR A N 1
ATOM 717 C CA . TYR A 1 98 ? -22.451 -13.580 15.177 1.00 42.41 98 TYR A CA 1
ATOM 718 C C . TYR A 1 98 ? -22.528 -14.507 16.386 1.00 42.41 98 TYR A C 1
ATOM 720 O O . TYR A 1 98 ? -22.191 -15.684 16.329 1.00 42.41 98 TYR A O 1
ATOM 728 N N . ARG A 1 99 ? -22.993 -13.963 17.514 1.00 44.78 99 ARG A N 1
ATOM 729 C CA . ARG A 1 99 ? -23.545 -14.785 18.594 1.00 44.78 99 ARG A CA 1
ATOM 730 C C . ARG A 1 99 ? -25.023 -15.008 18.275 1.00 44.78 99 ARG A C 1
ATOM 732 O O . ARG A 1 99 ? -25.887 -14.391 18.886 1.00 44.78 99 ARG A O 1
ATOM 739 N N . PHE A 1 100 ? -25.308 -15.830 17.264 1.00 38.69 100 PHE A N 1
ATOM 740 C CA . PHE A 1 100 ? -26.657 -16.368 17.109 1.00 38.69 100 PHE A CA 1
ATOM 741 C C . PHE A 1 100 ? -26.912 -17.313 18.291 1.00 38.69 100 PHE A C 1
ATOM 743 O O . PHE A 1 100 ? -26.053 -18.152 18.582 1.00 38.69 100 PHE A O 1
ATOM 750 N N . PRO A 1 101 ? -28.043 -17.188 19.002 1.00 46.31 101 PRO A N 1
ATOM 751 C CA . PRO A 1 101 ? -28.436 -18.176 19.990 1.00 46.31 101 PRO A CA 1
ATOM 752 C C . PRO A 1 101 ? -28.787 -19.462 19.237 1.00 46.31 101 PRO A C 1
ATOM 754 O O . PRO A 1 101 ? -29.903 -19.625 18.749 1.00 46.31 101 PRO A O 1
ATOM 757 N N . LEU A 1 102 ? -27.814 -20.364 19.094 1.00 39.59 102 LEU A N 1
ATOM 758 C CA . LEU A 1 102 ? -28.075 -21.719 18.630 1.00 39.59 102 LEU A CA 1
ATOM 759 C C . LEU A 1 102 ? -28.891 -22.419 19.713 1.00 39.59 102 LEU A C 1
ATOM 761 O O . LEU A 1 102 ? -28.382 -22.831 20.756 1.00 39.59 102 LEU A O 1
ATOM 765 N N . ARG A 1 103 ? -30.197 -22.473 19.452 1.00 44.16 103 ARG A N 1
ATOM 766 C CA . ARG A 1 103 ? -31.160 -23.291 20.170 1.00 44.16 103 ARG A CA 1
ATOM 767 C C . ARG A 1 103 ? -30.717 -24.743 20.026 1.00 44.16 103 ARG A C 1
ATOM 769 O O . ARG A 1 103 ? -30.567 -25.249 18.919 1.00 44.16 103 ARG A O 1
ATOM 776 N N . ASN A 1 104 ? -30.467 -25.351 21.174 1.00 43.88 104 ASN A N 1
ATOM 777 C CA . ASN A 1 104 ? -30.044 -26.726 21.356 1.00 43.88 104 ASN A CA 1
ATOM 778 C C . ASN A 1 104 ? -30.994 -27.697 20.629 1.00 43.88 104 ASN A C 1
ATOM 780 O O . ASN A 1 104 ? -32.168 -27.784 20.988 1.00 43.88 104 ASN A O 1
ATOM 784 N N . VAL A 1 105 ? -30.483 -28.408 19.624 1.00 43.97 105 VAL A N 1
ATOM 785 C CA . VAL A 1 105 ? -31.128 -29.583 19.031 1.00 43.97 105 VAL A CA 1
ATOM 786 C C . VAL A 1 105 ? -30.105 -30.710 19.076 1.00 43.97 105 VAL A C 1
ATOM 788 O O . VAL A 1 105 ? -29.149 -30.748 18.304 1.00 43.97 105 VAL A O 1
ATOM 791 N N . ASN A 1 106 ? -30.304 -31.604 20.038 1.00 54.91 106 ASN A N 1
ATOM 792 C CA . ASN A 1 106 ? -29.653 -32.901 20.091 1.00 54.91 106 ASN A CA 1
ATOM 793 C C . ASN A 1 106 ? -30.129 -33.738 18.892 1.00 54.91 106 ASN A C 1
ATOM 795 O O . ASN A 1 106 ? -31.337 -33.916 18.746 1.00 54.91 106 ASN A O 1
ATOM 799 N N . ASN A 1 107 ? -29.215 -34.263 18.065 1.00 45.88 107 ASN A N 1
ATOM 800 C CA . ASN A 1 107 ? -28.983 -35.714 17.950 1.00 45.88 107 ASN A CA 1
ATOM 801 C C . ASN A 1 107 ? -28.164 -36.161 16.717 1.00 45.88 107 ASN A C 1
ATOM 803 O O . ASN A 1 107 ? -28.414 -35.755 15.590 1.00 45.88 107 ASN A O 1
ATOM 807 N N . HIS A 1 108 ? -27.259 -37.099 17.024 1.00 41.62 108 HIS A N 1
ATOM 808 C CA . HIS A 1 108 ? -26.732 -38.245 16.266 1.00 41.62 108 HIS A CA 1
ATOM 809 C C . HIS A 1 108 ? -25.914 -38.084 14.961 1.00 41.62 108 HIS A C 1
ATOM 811 O O . HIS A 1 108 ? -26.420 -37.805 13.885 1.00 41.62 108 HIS A O 1
ATOM 817 N N . SER A 1 109 ? -24.625 -38.431 15.124 1.00 51.44 109 SER A N 1
ATOM 818 C CA . SER A 1 109 ? -23.811 -39.388 14.348 1.00 51.44 109 SER A CA 1
ATOM 819 C C . SER A 1 109 ? -23.779 -39.315 12.815 1.00 51.44 109 SER A C 1
ATOM 821 O O . SER A 1 109 ? -24.725 -39.736 12.166 1.00 51.44 109 SER A O 1
ATOM 823 N N . CYS A 1 110 ? -22.604 -39.008 12.242 1.00 40.38 110 CYS A N 1
ATOM 824 C CA . CYS A 1 110 ? -21.950 -39.925 11.294 1.00 40.38 110 CYS A CA 1
ATOM 825 C C . CYS A 1 110 ? -20.498 -39.547 10.961 1.00 40.38 110 CYS A C 1
ATOM 827 O O . CYS A 1 110 ? -20.067 -38.400 11.034 1.00 40.38 110 CYS A O 1
ATOM 829 N N . GLN A 1 111 ? -19.760 -40.597 10.630 1.00 47.56 111 GLN A N 1
ATOM 830 C CA . GLN A 1 111 ? -18.318 -40.758 10.562 1.00 47.56 111 GLN A CA 1
ATOM 831 C C . GLN A 1 111 ? -17.922 -40.956 9.093 1.00 47.56 111 GLN A C 1
ATOM 833 O O . GLN A 1 111 ? -18.510 -41.796 8.422 1.00 47.56 111 GLN A O 1
ATOM 838 N N . SER A 1 112 ? -16.917 -40.242 8.583 1.00 38.50 112 SER A N 1
ATOM 839 C CA . SER A 1 112 ? -16.071 -40.739 7.482 1.00 38.50 112 SER A CA 1
ATOM 840 C C . SER A 1 112 ? -14.821 -39.878 7.277 1.00 38.50 112 SER A C 1
ATOM 842 O O . SER A 1 112 ? -14.815 -38.664 7.467 1.00 38.50 112 SER A O 1
ATOM 844 N N . ARG A 1 113 ? -13.731 -40.588 6.976 1.00 50.53 113 ARG A N 1
ATOM 845 C CA . ARG A 1 113 ? -12.334 -40.157 6.855 1.00 50.53 113 ARG A CA 1
ATOM 846 C C . ARG A 1 113 ? -12.038 -39.666 5.438 1.00 50.53 113 ARG A C 1
ATOM 848 O O . ARG A 1 113 ? -12.504 -40.314 4.516 1.00 50.53 113 ARG A O 1
ATOM 855 N N . LEU A 1 114 ? -11.180 -38.648 5.296 1.00 44.44 114 LEU A N 1
ATOM 856 C CA . LEU A 1 114 ? -10.198 -38.424 4.209 1.00 44.44 114 LEU A CA 1
ATOM 857 C C . LEU A 1 114 ? -9.224 -37.288 4.645 1.00 44.44 114 LEU A C 1
ATOM 859 O O . LEU A 1 114 ? -9.566 -36.525 5.553 1.00 44.44 114 LEU A O 1
ATOM 863 N N . PRO A 1 115 ? -7.983 -37.211 4.116 1.00 50.62 115 PRO A N 1
ATOM 864 C CA . PRO A 1 115 ? -6.844 -36.621 4.818 1.00 50.62 115 PRO A CA 1
ATOM 865 C C . PRO A 1 115 ? -6.735 -35.106 4.623 1.00 50.62 115 PRO A C 1
ATOM 867 O O . PRO A 1 115 ? -6.572 -34.596 3.519 1.00 50.62 115 PRO A O 1
ATOM 870 N N . ILE A 1 116 ? -6.767 -34.390 5.744 1.00 48.38 116 ILE A N 1
ATOM 871 C CA . ILE A 1 116 ? -6.680 -32.935 5.835 1.00 48.38 116 ILE A CA 1
ATOM 872 C C . ILE A 1 116 ? -5.466 -32.597 6.709 1.00 48.38 116 ILE A C 1
ATOM 874 O O . ILE A 1 116 ? -5.620 -32.171 7.843 1.00 48.38 116 ILE A O 1
ATOM 878 N N . THR A 1 117 ? -4.232 -32.819 6.263 1.00 48.28 117 THR A N 1
ATOM 879 C CA . THR A 1 117 ? -3.065 -32.558 7.137 1.00 48.28 117 THR A CA 1
ATOM 880 C C . THR A 1 117 ? -2.659 -31.080 7.190 1.00 48.28 117 THR A C 1
ATOM 882 O O . THR A 1 117 ? -2.036 -30.663 8.161 1.00 48.28 117 THR A O 1
ATOM 885 N N . SER A 1 118 ? -3.087 -30.247 6.231 1.00 44.88 118 SER A N 1
ATOM 886 C CA . SER A 1 118 ? -2.795 -28.800 6.227 1.00 44.88 118 SER A CA 1
ATOM 887 C C . SER A 1 118 ? -3.896 -27.953 6.887 1.00 44.88 118 SER A C 1
ATOM 889 O O . SER A 1 118 ? -3.611 -27.156 7.781 1.00 44.88 118 SER A O 1
ATOM 891 N N . LEU A 1 119 ? -5.174 -28.185 6.557 1.00 49.72 119 LEU A N 1
ATOM 892 C CA . LEU A 1 119 ? -6.286 -27.472 7.207 1.00 49.72 119 LEU A CA 1
ATOM 893 C C . LEU A 1 119 ? -6.557 -27.975 8.639 1.00 49.72 119 LEU A C 1
ATOM 895 O O . LEU A 1 119 ? -7.105 -27.213 9.433 1.00 49.72 119 LEU A O 1
ATOM 899 N N . CYS A 1 120 ? -6.129 -29.188 9.033 1.00 43.97 120 CYS A N 1
ATOM 900 C CA . CYS A 1 120 ? -6.256 -29.614 10.433 1.00 43.97 120 CYS A CA 1
ATOM 901 C C . CYS A 1 120 ? -5.388 -28.785 11.368 1.00 43.97 120 CYS A C 1
ATOM 903 O O . CYS A 1 120 ? -5.817 -28.558 12.488 1.00 43.97 120 CYS A O 1
ATOM 905 N N . ILE A 1 121 ? -4.220 -28.286 10.959 1.00 53.81 121 ILE A N 1
ATOM 906 C CA . ILE A 1 121 ? -3.406 -27.457 11.861 1.00 53.81 121 ILE A CA 1
ATOM 907 C C . ILE A 1 121 ? -4.107 -26.117 12.099 1.00 53.81 121 ILE A C 1
ATOM 909 O O . ILE A 1 121 ? -4.207 -25.672 13.239 1.00 53.81 121 ILE A O 1
ATOM 913 N N . THR A 1 122 ? -4.688 -25.512 11.061 1.00 54.41 122 THR A N 1
ATOM 914 C CA . THR A 1 122 ? -5.446 -24.259 11.191 1.00 54.41 122 THR A CA 1
ATOM 915 C C . THR A 1 122 ? -6.740 -24.452 11.984 1.00 54.41 122 THR A C 1
ATOM 917 O O . THR A 1 122 ? -7.070 -23.615 12.821 1.00 54.41 122 THR A O 1
ATOM 920 N N . VAL A 1 123 ? -7.452 -25.567 11.791 1.00 55.97 123 VAL A N 1
ATOM 921 C CA . VAL A 1 123 ? -8.695 -25.878 12.519 1.00 55.97 123 VAL A CA 1
ATOM 922 C C . VAL A 1 123 ? -8.417 -26.336 13.958 1.00 55.97 123 VAL A C 1
ATOM 924 O O . VAL A 1 123 ? -9.161 -25.962 14.862 1.00 55.97 123 VAL A O 1
ATOM 927 N N . CYS A 1 124 ? -7.326 -27.061 14.219 1.00 49.56 124 CYS A N 1
ATOM 928 C CA . CYS A 1 124 ? -6.904 -27.446 15.570 1.00 49.56 124 CYS A CA 1
ATOM 929 C C . CYS A 1 124 ? -6.349 -26.251 16.349 1.00 49.56 124 CYS A C 1
ATOM 931 O O . CYS A 1 124 ? -6.704 -26.090 17.514 1.00 49.56 124 CYS A O 1
ATOM 933 N N . LEU A 1 125 ? -5.582 -25.356 15.712 1.00 54.97 125 LEU A N 1
ATOM 934 C CA . LEU A 1 125 ? -5.206 -24.071 16.312 1.00 54.97 125 LEU A CA 1
ATOM 935 C C . LEU A 1 125 ? -6.442 -23.214 16.585 1.00 54.97 125 LEU A C 1
ATOM 937 O O . LEU A 1 125 ? -6.529 -22.628 17.654 1.00 54.97 125 LEU A O 1
ATOM 941 N N . HIS A 1 126 ? -7.430 -23.201 15.684 1.00 59.22 126 HIS A N 1
ATOM 942 C CA . HIS A 1 126 ? -8.701 -22.504 15.889 1.00 59.22 126 HIS A CA 1
ATOM 943 C C . HIS A 1 126 ? -9.510 -23.097 17.054 1.00 59.22 126 HIS A C 1
ATOM 945 O O . HIS A 1 126 ? -10.120 -22.344 17.807 1.00 59.22 126 HIS A O 1
ATOM 951 N N . ARG A 1 127 ? -9.489 -24.424 17.248 1.00 45.38 127 ARG A N 1
ATOM 952 C CA . ARG A 1 127 ? -10.206 -25.112 18.336 1.00 45.38 127 ARG A CA 1
ATOM 953 C C . ARG A 1 127 ? -9.509 -24.963 19.690 1.00 45.38 127 ARG A C 1
ATOM 955 O O . ARG A 1 127 ? -10.194 -24.784 20.691 1.00 45.38 127 ARG A O 1
ATOM 962 N N . LEU A 1 128 ? -8.176 -24.936 19.712 1.00 51.75 128 LEU A N 1
ATOM 963 C CA . LEU A 1 128 ? -7.388 -24.594 20.902 1.00 51.75 128 LEU A CA 1
ATOM 964 C C . LEU A 1 128 ? -7.502 -23.100 21.258 1.00 51.75 128 LEU A C 1
ATOM 966 O O . LEU A 1 128 ? -7.545 -22.762 22.437 1.00 51.75 128 LEU A O 1
ATOM 970 N N . TYR A 1 129 ? -7.656 -22.210 20.267 1.00 52.59 129 TYR A N 1
ATOM 971 C CA . TYR A 1 129 ? -7.937 -20.783 20.500 1.00 52.59 129 TYR A CA 1
ATOM 972 C C . TYR A 1 129 ? -9.346 -20.520 21.052 1.00 52.59 129 TYR A C 1
ATOM 974 O O . TYR A 1 129 ? -9.566 -19.499 21.697 1.00 52.59 129 TYR A O 1
ATOM 982 N N . PHE A 1 130 ? -10.306 -21.411 20.786 1.00 50.97 130 PHE A N 1
ATOM 983 C CA . PHE A 1 130 ? -11.715 -21.226 21.153 1.00 50.97 130 PHE A CA 1
ATOM 984 C C . PHE A 1 130 ? -12.043 -21.649 22.596 1.00 50.97 130 PHE A C 1
ATOM 986 O O . PHE A 1 130 ? -13.090 -21.275 23.114 1.00 50.97 130 PHE A O 1
ATOM 993 N N . LEU A 1 131 ? -11.166 -22.425 23.242 1.00 49.91 131 LEU A N 1
ATOM 994 C CA . LEU A 1 131 ? -11.370 -22.970 24.594 1.00 49.91 131 LEU A CA 1
ATOM 995 C C . LEU A 1 131 ? -10.700 -22.151 25.709 1.00 49.91 131 LEU A C 1
ATOM 997 O O . LEU A 1 131 ? -10.907 -22.448 26.880 1.00 49.91 131 LEU A O 1
ATOM 1001 N N . SER A 1 132 ? -9.907 -21.132 25.369 1.00 45.31 132 SER A N 1
ATOM 1002 C CA . SER A 1 132 ? -9.196 -20.312 26.353 1.00 45.31 132 SER A CA 1
ATOM 1003 C C . SER A 1 132 ? -9.960 -19.009 26.604 1.00 45.31 132 SER A C 1
ATOM 1005 O O . SER A 1 132 ? -10.167 -18.213 25.686 1.00 45.31 132 SER A O 1
ATOM 1007 N N . ASP A 1 133 ? -10.412 -18.818 27.843 1.00 50.47 133 ASP A N 1
ATOM 1008 C CA . ASP A 1 133 ? -11.210 -17.675 28.293 1.00 50.47 133 ASP A CA 1
ATOM 1009 C C . ASP A 1 133 ? -10.627 -16.318 27.815 1.00 50.47 133 ASP A C 1
ATOM 1011 O O . ASP A 1 133 ? -9.440 -16.033 28.013 1.00 50.47 133 ASP A O 1
ATOM 1015 N N . PRO A 1 134 ? -11.425 -15.426 27.196 1.00 52.56 134 PRO A N 1
ATOM 1016 C CA . PRO A 1 134 ? -10.927 -14.243 26.484 1.00 52.56 134 PRO A CA 1
ATOM 1017 C C . PRO A 1 134 ? -10.547 -13.045 27.378 1.00 52.56 134 PRO A C 1
ATOM 1019 O O . PRO A 1 134 ? -10.383 -11.933 26.873 1.00 52.56 134 PRO A O 1
ATOM 1022 N N . ALA A 1 135 ? -10.438 -13.207 28.699 1.00 57.06 135 ALA A N 1
ATOM 1023 C CA . ALA A 1 135 ? -10.486 -12.059 29.607 1.00 57.06 135 ALA A CA 1
ATOM 1024 C C . ALA A 1 135 ? -9.155 -11.316 29.848 1.00 57.06 135 ALA A C 1
ATOM 1026 O O . ALA A 1 135 ? -9.200 -10.162 30.271 1.00 57.06 135 ALA A O 1
ATOM 1027 N N . SER A 1 136 ? -7.976 -11.875 29.549 1.00 56.19 136 SER A N 1
ATOM 1028 C CA . SER A 1 136 ? -6.714 -11.121 29.743 1.00 56.19 136 SER A CA 1
ATOM 1029 C C . SER A 1 136 ? -5.489 -11.673 29.011 1.00 56.19 136 SER A C 1
ATOM 1031 O O . SER A 1 136 ? -4.666 -10.893 28.537 1.00 56.19 136 SER A O 1
ATOM 1033 N N . ILE A 1 137 ? -5.369 -12.995 28.863 1.00 55.62 137 ILE A N 1
ATOM 1034 C CA . ILE A 1 137 ? -4.120 -13.630 28.404 1.00 55.62 137 ILE A CA 1
ATOM 1035 C C . ILE A 1 137 ? -4.025 -13.695 26.870 1.00 55.62 137 ILE A C 1
ATOM 1037 O O . ILE A 1 137 ? -2.972 -13.427 26.293 1.00 55.62 137 ILE A O 1
ATOM 1041 N N . THR A 1 138 ? -5.132 -13.953 26.171 1.00 57.03 138 THR A N 1
ATOM 1042 C CA . THR A 1 138 ? -5.149 -14.092 24.702 1.00 57.03 138 THR A CA 1
ATOM 1043 C C . THR A 1 138 ? -4.818 -12.791 23.968 1.00 57.03 138 THR A C 1
ATOM 1045 O O . THR A 1 138 ? -4.141 -12.817 22.943 1.00 57.03 138 THR A O 1
ATOM 1048 N N . HIS A 1 139 ? -5.195 -11.633 24.514 1.00 55.81 139 HIS A N 1
ATOM 1049 C CA . HIS A 1 139 ? -4.815 -10.335 23.949 1.00 55.81 139 HIS A CA 1
ATOM 1050 C C . HIS A 1 139 ? -3.301 -10.084 23.997 1.00 55.81 139 HIS A C 1
ATOM 1052 O O . HIS A 1 139 ? -2.760 -9.499 23.058 1.00 55.81 139 HIS A O 1
ATOM 1058 N N . ILE A 1 140 ? -2.620 -10.553 25.047 1.00 66.62 140 ILE A N 1
ATOM 1059 C CA . ILE A 1 140 ? -1.165 -10.419 25.197 1.00 66.62 140 ILE A CA 1
ATOM 1060 C C . ILE A 1 140 ? -0.451 -11.307 24.173 1.00 66.62 140 ILE A C 1
ATOM 1062 O O . ILE A 1 140 ? 0.446 -10.830 23.483 1.00 66.62 140 ILE A O 1
ATOM 1066 N N . PHE A 1 141 ? -0.900 -12.553 23.990 1.00 65.94 141 PHE A N 1
ATOM 1067 C CA . PHE A 1 141 ? -0.328 -13.452 22.981 1.00 65.94 141 PHE A CA 1
ATOM 1068 C C . PHE A 1 141 ? -0.557 -12.967 21.549 1.00 65.94 141 PHE A C 1
ATOM 1070 O O . PHE A 1 141 ? 0.355 -13.050 20.731 1.00 65.94 141 PHE A O 1
ATOM 1077 N N . VAL A 1 142 ? -1.736 -12.418 21.237 1.00 67.44 142 VAL A N 1
ATOM 1078 C CA . VAL A 1 142 ? -1.992 -11.826 19.914 1.00 67.44 142 VAL A CA 1
ATOM 1079 C C . VAL A 1 142 ? -1.107 -10.599 19.694 1.00 67.44 142 VAL A C 1
ATOM 1081 O O . VAL A 1 142 ? -0.521 -10.466 18.624 1.00 67.44 142 VAL A O 1
ATOM 1084 N N . LEU A 1 143 ? -0.957 -9.726 20.694 1.00 62.38 143 LEU A N 1
ATOM 1085 C CA . LEU A 1 143 ? -0.088 -8.551 20.587 1.00 62.38 143 LEU A CA 1
ATOM 1086 C C . LEU A 1 143 ? 1.386 -8.932 20.423 1.00 62.38 143 LEU A C 1
ATOM 1088 O O . LEU A 1 143 ? 2.057 -8.352 19.574 1.00 62.38 143 LEU A O 1
ATOM 1092 N N . GLU A 1 144 ? 1.886 -9.918 21.167 1.00 74.31 144 GLU A N 1
ATOM 1093 C CA . GLU A 1 144 ? 3.265 -10.390 21.009 1.00 74.31 144 GLU A CA 1
ATOM 1094 C C . GLU A 1 144 ? 3.474 -11.122 19.676 1.00 74.31 144 GLU A C 1
ATOM 1096 O O . GLU A 1 144 ? 4.461 -10.866 18.989 1.00 74.31 144 GLU A O 1
ATOM 1101 N N . ALA A 1 145 ? 2.515 -11.930 19.215 1.00 69.94 145 ALA A N 1
ATOM 1102 C CA . ALA A 1 145 ? 2.586 -12.557 17.894 1.00 69.94 145 ALA A CA 1
ATOM 1103 C C . ALA A 1 145 ? 2.601 -11.515 16.760 1.00 69.94 145 ALA A C 1
ATOM 1105 O O . ALA A 1 145 ? 3.408 -11.611 15.831 1.00 69.94 145 ALA A O 1
ATOM 1106 N N . VAL A 1 146 ? 1.757 -10.481 16.854 1.00 70.44 146 VAL A N 1
ATOM 1107 C CA . VAL A 1 146 ? 1.736 -9.358 15.905 1.00 70.44 146 VAL A CA 1
ATOM 1108 C C . VAL A 1 146 ? 3.049 -8.579 15.963 1.00 70.44 146 VAL A C 1
ATOM 1110 O O . VAL A 1 146 ? 3.610 -8.264 14.920 1.00 70.44 146 VAL A O 1
ATOM 1113 N N . LYS A 1 147 ? 3.596 -8.328 17.154 1.00 77.12 147 LYS A N 1
ATOM 1114 C CA . LYS A 1 147 ? 4.874 -7.628 17.353 1.00 77.12 147 LYS A CA 1
ATOM 1115 C C . LYS A 1 147 ? 6.060 -8.401 16.775 1.00 77.12 147 LYS A C 1
ATOM 1117 O O . LYS A 1 147 ? 6.942 -7.787 16.177 1.00 77.12 147 LYS A O 1
ATOM 1122 N N . ILE A 1 148 ? 6.083 -9.729 16.909 1.00 78.94 148 ILE A N 1
ATOM 1123 C CA . ILE A 1 148 ? 7.105 -10.588 16.291 1.00 78.94 148 ILE A CA 1
ATOM 1124 C C . ILE A 1 148 ? 7.002 -10.511 14.764 1.00 78.94 148 ILE A C 1
ATOM 1126 O O . ILE A 1 148 ? 8.012 -10.299 14.093 1.00 78.94 148 ILE A O 1
ATOM 1130 N N . ARG A 1 149 ? 5.788 -10.598 14.205 1.00 67.56 149 ARG A N 1
ATOM 1131 C CA . ARG A 1 149 ? 5.569 -10.484 12.753 1.00 67.56 149 ARG A CA 1
ATOM 1132 C C . ARG A 1 149 ? 5.896 -9.091 12.213 1.00 67.56 149 ARG A C 1
ATOM 1134 O O . ARG A 1 149 ? 6.488 -8.999 11.143 1.00 67.56 149 ARG A O 1
ATOM 1141 N N . LEU A 1 150 ? 5.608 -8.030 12.968 1.00 62.59 150 LEU A N 1
ATOM 1142 C CA . LEU A 1 150 ? 5.997 -6.661 12.620 1.00 62.59 150 LEU A CA 1
ATOM 1143 C C . LEU A 1 150 ? 7.515 -6.480 12.617 1.00 62.59 150 LEU A C 1
ATOM 1145 O O . LEU A 1 150 ? 8.031 -5.855 11.699 1.00 62.59 150 LEU A O 1
ATOM 1149 N N . ARG A 1 151 ? 8.240 -7.058 13.586 1.00 73.69 151 ARG A N 1
ATOM 1150 C CA . ARG A 1 151 ? 9.714 -7.036 13.572 1.00 73.69 151 ARG A CA 1
ATOM 1151 C C . ARG A 1 151 ? 10.289 -7.793 12.377 1.00 73.69 151 ARG A C 1
ATOM 1153 O O . ARG A 1 151 ? 11.280 -7.372 11.785 1.00 73.69 151 ARG A O 1
ATOM 1160 N N . GLN A 1 152 ? 9.661 -8.904 12.005 1.00 74.69 152 GLN A N 1
ATOM 1161 C CA . GLN A 1 152 ? 10.070 -9.664 10.828 1.00 74.69 152 GLN A CA 1
ATOM 1162 C C . GLN A 1 152 ? 9.844 -8.848 9.548 1.00 74.69 152 GLN A C 1
ATOM 1164 O O . GLN A 1 152 ? 10.771 -8.693 8.755 1.00 74.69 152 GLN A O 1
ATOM 1169 N N . ALA A 1 153 ? 8.667 -8.239 9.395 1.00 65.75 153 ALA A N 1
ATOM 1170 C CA . ALA A 1 153 ? 8.353 -7.371 8.265 1.00 65.75 153 ALA A CA 1
ATOM 1171 C C . ALA A 1 153 ? 9.260 -6.128 8.214 1.00 65.75 153 ALA A C 1
ATOM 1173 O O . ALA A 1 153 ? 9.742 -5.767 7.142 1.00 65.75 153 ALA A O 1
ATOM 1174 N N . SER A 1 154 ? 9.574 -5.519 9.364 1.00 71.31 154 SER A N 1
ATOM 1175 C CA . SER A 1 154 ? 10.465 -4.357 9.418 1.00 71.31 154 SER A CA 1
ATOM 1176 C C . SER A 1 154 ? 11.887 -4.705 8.989 1.00 71.31 154 SER A C 1
ATOM 1178 O O . SER A 1 154 ? 12.532 -3.898 8.335 1.00 71.31 154 SER A O 1
ATOM 1180 N N . SER A 1 155 ? 12.380 -5.908 9.300 1.00 77.88 155 SER A N 1
ATOM 1181 C CA . SER A 1 155 ? 13.718 -6.336 8.869 1.00 77.88 155 SER A CA 1
ATOM 1182 C C . SER A 1 155 ? 13.831 -6.511 7.349 1.00 77.88 155 SER A C 1
ATOM 1184 O O . SER A 1 155 ? 14.857 -6.162 6.767 1.00 77.88 155 SER A O 1
ATOM 1186 N N . VAL A 1 156 ? 12.766 -6.992 6.698 1.00 75.44 156 VAL A N 1
ATOM 1187 C CA . VAL A 1 156 ? 12.694 -7.098 5.232 1.00 75.44 156 VAL A CA 1
ATOM 1188 C C . VAL A 1 156 ? 12.615 -5.704 4.617 1.00 75.44 156 VAL A C 1
ATOM 1190 O O . VAL A 1 156 ? 13.352 -5.408 3.683 1.00 75.44 156 VAL A O 1
ATOM 1193 N N . PHE A 1 157 ? 11.799 -4.822 5.197 1.00 70.12 157 PHE A N 1
ATOM 1194 C CA . PHE A 1 157 ? 11.664 -3.443 4.735 1.00 70.12 157 PHE A CA 1
ATOM 1195 C C . PHE A 1 157 ? 12.976 -2.653 4.843 1.00 70.12 157 PHE A C 1
ATOM 1197 O O . PHE A 1 157 ? 13.338 -1.942 3.911 1.00 70.12 157 PHE A O 1
ATOM 1204 N N . ILE A 1 158 ? 13.719 -2.808 5.944 1.00 77.62 158 ILE A N 1
ATOM 1205 C CA . ILE A 1 158 ? 15.013 -2.136 6.140 1.00 77.62 158 ILE A CA 1
ATOM 1206 C C . ILE A 1 158 ? 16.033 -2.596 5.089 1.00 77.62 158 ILE A C 1
ATOM 1208 O O . ILE A 1 158 ? 16.702 -1.754 4.493 1.00 77.62 158 ILE A O 1
ATOM 1212 N N . ARG A 1 159 ? 16.112 -3.905 4.802 1.00 79.50 159 ARG A N 1
ATOM 1213 C CA . ARG A 1 159 ? 17.012 -4.436 3.758 1.00 79.50 159 ARG A CA 1
ATOM 1214 C C . ARG A 1 159 ? 16.698 -3.860 2.381 1.00 79.50 159 ARG A C 1
ATOM 1216 O O . ARG A 1 159 ? 17.612 -3.508 1.638 1.00 79.50 159 ARG A O 1
ATOM 1223 N N . GLU A 1 160 ? 15.419 -3.697 2.074 1.00 77.44 160 GLU A N 1
ATOM 1224 C CA . GLU A 1 160 ? 14.994 -3.145 0.791 1.00 77.44 160 GLU A CA 1
ATOM 1225 C C . GLU A 1 160 ? 15.219 -1.637 0.708 1.00 77.44 160 GLU A C 1
ATOM 1227 O O . GLU A 1 160 ? 15.628 -1.121 -0.331 1.00 77.44 160 GLU A O 1
ATOM 1232 N N . MET A 1 161 ? 15.080 -0.934 1.830 1.00 73.75 161 MET A N 1
ATOM 1233 C CA . MET A 1 161 ? 15.466 0.467 1.944 1.00 73.75 161 MET A CA 1
ATOM 1234 C C . MET A 1 161 ? 16.964 0.696 1.713 1.00 73.75 161 MET A C 1
ATOM 1236 O O . MET A 1 161 ? 17.342 1.689 1.090 1.00 73.75 161 MET A O 1
ATOM 1240 N N . ASP A 1 162 ? 17.827 -0.216 2.156 1.00 85.81 162 ASP A N 1
ATOM 1241 C CA . ASP A 1 162 ? 19.261 -0.110 1.882 1.00 85.81 162 ASP A CA 1
ATOM 1242 C C . ASP A 1 162 ? 19.602 -0.444 0.420 1.00 85.81 162 ASP A C 1
ATOM 1244 O O . ASP A 1 162 ? 20.460 0.217 -0.172 1.00 85.81 162 ASP A O 1
ATOM 1248 N N . ARG A 1 163 ? 18.861 -1.357 -0.230 1.00 80.50 163 ARG A N 1
ATOM 1249 C CA . ARG A 1 163 ? 18.946 -1.547 -1.693 1.00 80.50 163 ARG A CA 1
ATOM 1250 C C . ARG A 1 163 ? 18.549 -0.282 -2.459 1.00 80.50 163 ARG A C 1
ATOM 1252 O O . ARG A 1 163 ? 19.171 0.047 -3.466 1.00 80.50 163 ARG A O 1
ATOM 1259 N N . LEU A 1 164 ? 17.572 0.474 -1.960 1.00 69.31 164 LEU A N 1
ATOM 1260 C CA . LEU A 1 164 ? 17.176 1.756 -2.550 1.00 69.31 164 LEU A CA 1
ATOM 1261 C C . LEU A 1 164 ? 18.249 2.839 -2.388 1.00 69.31 164 LEU A C 1
ATOM 1263 O O . LEU A 1 164 ? 18.492 3.598 -3.326 1.00 69.31 164 LEU A O 1
ATOM 1267 N N . LYS A 1 165 ? 18.952 2.887 -1.250 1.00 80.62 165 LYS A N 1
ATOM 1268 C CA . LYS A 1 165 ? 20.118 3.777 -1.093 1.00 80.62 165 LYS A CA 1
ATOM 1269 C C . LYS A 1 165 ? 21.237 3.422 -2.072 1.00 80.62 165 LYS A C 1
ATOM 1271 O O . LYS A 1 165 ? 21.851 4.324 -2.640 1.00 80.62 165 LYS A O 1
ATOM 1276 N N . ALA A 1 166 ? 21.464 2.131 -2.325 1.00 79.81 166 ALA A N 1
ATOM 1277 C CA . ALA A 1 166 ? 22.423 1.691 -3.337 1.00 79.81 166 ALA A CA 1
ATOM 1278 C C . ALA A 1 166 ? 22.017 2.152 -4.752 1.00 79.81 166 ALA A C 1
ATOM 1280 O O . ALA A 1 166 ? 22.860 2.608 -5.521 1.00 79.81 166 ALA A O 1
ATOM 1281 N N . LEU A 1 167 ? 20.720 2.145 -5.078 1.00 71.88 167 LEU A N 1
ATOM 1282 C CA . LEU A 1 167 ? 20.211 2.683 -6.347 1.00 71.88 167 LEU A CA 1
ATOM 1283 C C . LEU A 1 167 ? 20.313 4.217 -6.436 1.00 71.88 167 LEU A C 1
ATOM 1285 O O . LEU A 1 167 ? 20.575 4.753 -7.514 1.00 71.88 167 LEU A O 1
ATOM 1289 N N . ALA A 1 168 ? 20.180 4.937 -5.319 1.00 76.69 168 ALA A N 1
ATOM 1290 C CA . ALA A 1 168 ? 20.440 6.378 -5.275 1.00 76.69 168 ALA A CA 1
ATOM 1291 C C . ALA A 1 168 ? 21.922 6.699 -5.549 1.00 76.69 168 ALA A C 1
ATOM 1293 O O . ALA A 1 168 ? 22.219 7.645 -6.277 1.00 76.69 168 ALA A O 1
ATOM 1294 N N . SER A 1 169 ? 22.845 5.869 -5.050 1.00 82.81 169 SER A N 1
ATOM 1295 C CA . SER A 1 169 ? 24.271 5.926 -5.407 1.00 82.81 169 SER A CA 1
ATOM 1296 C C . SER A 1 169 ? 24.520 5.575 -6.880 1.00 82.81 169 SER A C 1
ATOM 1298 O O . SER A 1 169 ? 25.379 6.173 -7.530 1.00 82.81 169 SER A O 1
ATOM 1300 N N . PHE A 1 170 ? 23.745 4.650 -7.444 1.00 76.19 170 PHE A N 1
ATOM 1301 C CA . PHE A 1 170 ? 23.828 4.329 -8.866 1.00 76.19 170 PHE A CA 1
ATOM 1302 C C . PHE A 1 170 ? 23.408 5.522 -9.735 1.00 76.19 170 PHE A C 1
ATOM 1304 O O . PHE A 1 170 ? 24.031 5.796 -10.757 1.00 76.19 170 PHE A O 1
ATOM 1311 N N . ARG A 1 171 ? 22.411 6.307 -9.302 1.00 75.00 171 ARG A N 1
ATOM 1312 C CA . ARG A 1 171 ? 21.994 7.541 -9.989 1.00 75.00 171 ARG A CA 1
ATOM 1313 C C . ARG A 1 171 ? 23.128 8.568 -10.084 1.00 75.00 171 ARG A C 1
ATOM 1315 O O . ARG A 1 171 ? 23.299 9.163 -11.147 1.00 75.00 171 ARG A O 1
ATOM 1322 N N . THR A 1 172 ? 23.910 8.770 -9.023 1.00 79.38 172 THR A N 1
ATOM 1323 C CA . THR A 1 172 ? 25.081 9.666 -9.056 1.00 79.38 172 THR A CA 1
ATOM 1324 C C . THR A 1 172 ? 26.186 9.129 -9.959 1.00 79.38 172 THR A C 1
ATOM 1326 O O . THR A 1 172 ? 26.782 9.896 -10.714 1.00 79.38 172 THR A O 1
ATOM 1329 N N . LEU A 1 173 ? 26.417 7.814 -9.950 1.00 76.31 173 LEU A N 1
ATOM 1330 C CA . LEU A 1 173 ? 27.437 7.177 -10.783 1.00 76.31 173 LEU A CA 1
ATOM 1331 C C . LEU A 1 173 ? 27.083 7.249 -12.275 1.00 76.31 173 LEU A C 1
ATOM 1333 O O . LEU A 1 173 ? 27.918 7.624 -13.095 1.00 76.31 173 LEU A O 1
ATOM 1337 N N . VAL A 1 174 ? 25.825 6.990 -12.632 1.00 74.56 174 VAL A N 1
ATOM 1338 C CA . VAL A 1 174 ? 25.369 7.123 -14.019 1.00 74.56 174 VAL A CA 1
ATOM 1339 C C . VAL A 1 174 ? 25.344 8.589 -14.465 1.00 74.56 174 VAL A C 1
ATOM 1341 O O . VAL A 1 174 ? 25.693 8.876 -15.607 1.00 74.56 174 VAL A O 1
ATOM 1344 N N . GLY A 1 175 ? 25.031 9.533 -13.570 1.00 71.44 175 GLY A N 1
ATOM 1345 C CA . GLY A 1 175 ? 25.168 10.968 -13.848 1.00 71.44 175 GLY A CA 1
ATOM 1346 C C . GLY A 1 175 ? 26.604 11.375 -14.207 1.00 71.44 175 GLY A C 1
ATOM 1347 O O . GLY A 1 175 ? 26.809 12.147 -15.142 1.00 71.44 175 GLY A O 1
ATOM 1348 N N . LEU A 1 176 ? 27.599 10.795 -13.528 1.00 76.06 176 LEU A N 1
ATOM 1349 C CA . LEU A 1 176 ? 29.023 10.979 -13.833 1.00 76.06 176 LEU A CA 1
ATOM 1350 C C . LEU A 1 176 ? 29.425 10.350 -15.178 1.00 76.06 176 LEU A C 1
ATOM 1352 O O . LEU A 1 176 ? 30.118 10.987 -15.972 1.00 76.06 176 LEU A O 1
ATOM 1356 N N . VAL A 1 177 ? 28.964 9.129 -15.470 1.00 75.38 177 VAL A N 1
ATOM 1357 C CA . VAL A 1 177 ? 29.256 8.428 -16.739 1.00 75.38 177 VAL A CA 1
ATOM 1358 C C . VAL A 1 177 ? 28.610 9.132 -17.940 1.00 75.38 177 VAL A C 1
ATOM 1360 O O . VAL A 1 177 ? 29.233 9.264 -18.998 1.00 75.38 177 VAL A O 1
ATOM 1363 N N . ALA A 1 178 ? 27.397 9.664 -17.774 1.00 67.62 178 ALA A 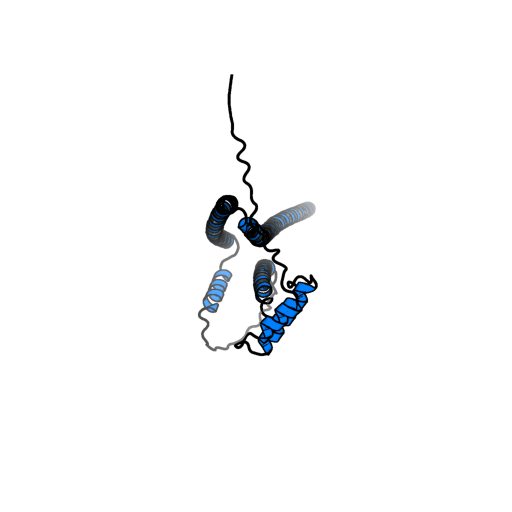N 1
ATOM 1364 C CA . ALA A 1 178 ? 26.697 10.438 -18.799 1.00 67.62 178 ALA A CA 1
ATOM 1365 C C . ALA A 1 178 ? 27.380 11.780 -19.120 1.00 67.62 178 ALA A C 1
ATOM 1367 O O . ALA A 1 178 ? 27.136 12.346 -20.185 1.00 67.62 178 ALA A O 1
ATOM 1368 N N . ASN A 1 179 ? 28.231 12.294 -18.224 1.00 74.94 179 ASN A N 1
ATOM 1369 C CA . ASN A 1 179 ? 29.011 13.508 -18.468 1.00 74.94 179 ASN A CA 1
ATOM 1370 C C . ASN A 1 179 ? 30.279 13.234 -19.302 1.00 74.94 179 ASN A C 1
ATOM 1372 O O . ASN A 1 179 ? 30.784 14.129 -19.970 1.00 74.94 179 ASN A O 1
ATOM 1376 N N . ARG A 1 180 ? 30.777 11.986 -19.312 1.00 73.69 180 ARG A N 1
ATOM 1377 C CA . ARG A 1 180 ? 31.931 11.562 -20.132 1.00 73.69 180 ARG A CA 1
ATOM 1378 C C . ARG A 1 180 ? 31.573 11.220 -21.580 1.00 73.69 180 ARG A C 1
ATOM 1380 O O . ARG A 1 180 ? 32.450 11.205 -22.434 1.00 73.69 180 ARG A O 1
ATOM 1387 N N . THR A 1 181 ? 30.309 10.916 -21.865 1.00 64.94 181 THR A N 1
ATOM 1388 C CA . THR A 1 181 ? 29.856 10.388 -23.162 1.00 64.94 181 THR A CA 1
ATOM 1389 C C . THR A 1 181 ? 29.073 11.455 -23.934 1.00 64.94 181 THR A C 1
ATOM 1391 O O . THR A 1 181 ? 27.847 11.459 -23.961 1.00 64.94 181 THR A O 1
ATOM 1394 N N . GLY A 1 182 ? 29.791 12.397 -24.555 1.00 73.56 182 GLY A N 1
ATOM 1395 C CA . GLY A 1 182 ? 29.225 13.614 -25.162 1.00 73.56 182 GLY A CA 1
ATOM 1396 C C . GLY A 1 182 ? 28.005 13.405 -26.076 1.00 73.56 182 GLY A C 1
ATOM 1397 O O . GLY A 1 182 ? 26.912 13.870 -25.758 1.00 73.56 182 GLY A O 1
ATOM 1398 N N . SER A 1 183 ? 28.165 12.708 -27.209 1.00 67.62 183 SER A N 1
ATOM 1399 C CA . SER A 1 183 ? 27.119 12.633 -28.254 1.00 67.62 183 SER A CA 1
ATOM 1400 C C . SER A 1 183 ? 26.064 11.532 -28.012 1.00 67.62 183 SER A C 1
ATOM 1402 O O . SER A 1 183 ? 24.869 11.746 -28.217 1.00 67.62 183 SER A O 1
ATOM 1404 N N . GLN A 1 184 ? 26.468 10.380 -27.463 1.00 64.44 184 GLN A N 1
ATOM 1405 C CA . GLN A 1 184 ? 25.575 9.252 -27.122 1.00 64.44 184 GLN A CA 1
ATOM 1406 C C . GLN A 1 184 ? 24.743 9.489 -25.839 1.00 64.44 184 GLN A C 1
ATOM 1408 O O . GLN A 1 184 ? 23.729 8.825 -25.610 1.00 64.44 184 GLN A O 1
ATOM 1413 N N . GLY A 1 185 ? 25.106 10.479 -25.015 1.00 64.69 185 GLY A N 1
ATOM 1414 C CA . GLY A 1 185 ? 24.443 10.763 -23.739 1.00 64.69 185 GLY A CA 1
ATOM 1415 C C . GLY A 1 185 ? 22.986 11.237 -23.849 1.00 64.69 185 GLY A C 1
ATOM 1416 O O . GLY A 1 185 ? 22.236 11.125 -22.878 1.00 64.69 185 GLY A O 1
ATOM 1417 N N . LYS A 1 186 ? 22.538 11.731 -25.014 1.00 74.31 186 LYS A N 1
ATOM 1418 C CA . LYS A 1 186 ? 21.146 12.191 -25.199 1.00 74.31 186 LYS A CA 1
ATOM 1419 C C . LYS A 1 186 ? 20.134 11.041 -25.168 1.00 74.31 186 LYS A C 1
ATOM 1421 O O . LYS A 1 186 ? 19.058 11.218 -24.599 1.00 74.31 186 LYS A O 1
ATOM 1426 N N . LEU A 1 187 ? 20.462 9.877 -25.736 1.00 74.88 187 LEU A N 1
ATOM 1427 C CA . LEU A 1 187 ? 19.547 8.728 -25.782 1.00 74.88 187 LEU A CA 1
ATOM 1428 C C . LEU A 1 187 ? 19.441 8.052 -24.406 1.00 74.88 187 LEU A C 1
ATOM 1430 O O . LEU A 1 187 ? 18.342 7.802 -23.910 1.00 74.88 187 LEU A O 1
ATOM 1434 N N . LEU A 1 188 ? 20.587 7.870 -23.744 1.00 71.50 188 LEU A N 1
ATOM 1435 C CA . LEU A 1 188 ? 20.679 7.323 -22.389 1.00 71.50 188 LEU A CA 1
ATOM 1436 C C . LEU A 1 188 ? 19.917 8.172 -21.363 1.00 71.50 188 LEU A C 1
ATOM 1438 O O . LEU A 1 188 ? 19.178 7.616 -20.552 1.00 71.50 188 LEU A O 1
ATOM 1442 N N . ARG A 1 189 ? 19.992 9.511 -21.442 1.00 70.50 189 ARG A N 1
ATOM 1443 C CA . ARG A 1 189 ? 19.197 10.393 -20.565 1.00 70.50 189 ARG A CA 1
ATOM 1444 C C . ARG A 1 189 ? 17.690 10.208 -20.745 1.00 70.50 189 ARG A C 1
ATOM 1446 O O . ARG A 1 189 ? 16.965 10.251 -19.755 1.00 70.50 189 ARG A O 1
ATOM 1453 N N . ARG A 1 190 ? 17.210 9.982 -21.975 1.00 77.06 190 ARG A N 1
ATOM 1454 C CA . ARG A 1 190 ? 15.774 9.777 -22.242 1.00 77.06 190 ARG A CA 1
ATOM 1455 C C . ARG A 1 190 ? 15.275 8.440 -21.699 1.00 77.06 190 ARG A C 1
ATOM 1457 O O . ARG A 1 190 ? 14.219 8.400 -21.076 1.00 77.06 190 ARG A O 1
ATOM 1464 N N . ILE A 1 191 ? 16.041 7.368 -21.896 1.00 78.94 191 ILE A N 1
ATOM 1465 C CA . ILE A 1 191 ? 15.681 6.031 -21.397 1.00 78.94 191 ILE A CA 1
ATOM 1466 C C . ILE A 1 191 ? 15.704 6.015 -19.864 1.00 78.94 191 ILE A C 1
ATOM 1468 O O . ILE A 1 191 ? 14.788 5.506 -19.220 1.00 78.94 191 ILE A O 1
ATOM 1472 N N . GLN A 1 192 ? 16.716 6.640 -19.264 1.00 74.25 192 GLN A N 1
ATOM 1473 C CA . GLN A 1 192 ? 16.870 6.655 -17.816 1.00 74.25 192 GLN A CA 1
ATOM 1474 C C . GLN A 1 192 ? 15.808 7.498 -17.101 1.00 74.25 192 GLN A C 1
ATOM 1476 O O . GLN A 1 192 ? 15.373 7.110 -16.018 1.00 74.25 192 GLN A O 1
ATOM 1481 N N . ALA A 1 193 ? 15.353 8.605 -17.697 1.00 75.19 193 ALA A N 1
ATOM 1482 C CA . ALA A 1 193 ? 14.256 9.396 -17.142 1.00 75.19 193 ALA A CA 1
ATOM 1483 C C . ALA A 1 193 ? 12.970 8.560 -17.002 1.00 75.19 193 ALA A C 1
ATOM 1485 O O . ALA A 1 193 ? 12.376 8.548 -15.926 1.00 75.19 193 ALA A O 1
ATOM 1486 N N . ARG A 1 194 ? 12.612 7.776 -18.031 1.00 77.06 194 ARG A N 1
ATOM 1487 C CA . ARG A 1 194 ? 11.400 6.939 -18.005 1.00 77.06 194 ARG A CA 1
ATOM 1488 C C . ARG A 1 194 ? 11.460 5.827 -16.955 1.00 77.06 194 ARG A C 1
ATOM 1490 O O . ARG A 1 194 ? 10.501 5.632 -16.219 1.00 77.06 194 ARG A O 1
ATOM 1497 N N . ILE A 1 195 ? 12.599 5.140 -16.828 1.00 78.06 195 ILE A N 1
ATOM 1498 C CA . ILE A 1 195 ? 12.750 4.042 -15.853 1.00 78.06 195 ILE A CA 1
ATOM 1499 C C . ILE A 1 195 ? 12.649 4.555 -14.410 1.00 78.06 195 ILE A C 1
ATOM 1501 O O . ILE A 1 195 ? 12.085 3.889 -13.540 1.00 78.06 195 ILE A O 1
ATOM 1505 N N . VAL A 1 196 ? 13.211 5.732 -14.133 1.00 79.81 196 VAL A N 1
ATOM 1506 C CA . VAL A 1 196 ? 13.192 6.315 -12.787 1.00 79.81 196 VAL A CA 1
ATOM 1507 C C . VAL A 1 196 ? 11.786 6.793 -12.415 1.00 79.81 196 VAL A C 1
ATOM 1509 O O . VAL A 1 196 ? 11.362 6.590 -11.277 1.00 79.81 196 VAL A O 1
ATOM 1512 N N . GLU A 1 197 ? 11.049 7.372 -13.360 1.00 79.69 197 GLU A N 1
ATOM 1513 C CA . GLU A 1 197 ? 9.704 7.911 -13.135 1.00 79.69 197 GLU A CA 1
ATOM 1514 C C . GLU A 1 197 ? 8.675 6.819 -12.793 1.00 79.69 197 GLU A C 1
ATOM 1516 O O . GLU A 1 197 ? 7.924 6.954 -11.820 1.00 79.69 197 GLU A O 1
ATOM 1521 N N . GLU A 1 198 ? 8.707 5.683 -13.496 1.00 78.19 198 GLU A N 1
ATOM 1522 C CA . GLU A 1 198 ? 7.799 4.562 -13.215 1.00 78.19 198 GLU A CA 1
ATOM 1523 C C . GLU A 1 198 ? 8.050 3.932 -11.841 1.00 78.19 198 GLU A C 1
ATOM 1525 O O . GLU A 1 198 ? 7.115 3.633 -11.092 1.00 78.19 198 GLU A O 1
ATOM 1530 N N . ARG A 1 199 ? 9.324 3.756 -11.468 1.00 75.88 199 ARG A N 1
ATOM 1531 C CA . ARG A 1 199 ? 9.677 3.147 -10.181 1.00 75.88 199 ARG A CA 1
ATOM 1532 C C . ARG A 1 199 ? 9.304 4.057 -9.018 1.00 75.88 199 ARG A C 1
ATOM 1534 O O . ARG A 1 199 ? 8.712 3.573 -8.058 1.00 75.88 199 ARG A O 1
ATOM 1541 N N . ILE A 1 200 ? 9.598 5.357 -9.104 1.00 81.12 200 ILE A N 1
ATOM 1542 C CA . ILE A 1 200 ? 9.271 6.317 -8.037 1.00 81.12 200 ILE A CA 1
ATOM 1543 C C . ILE A 1 200 ? 7.765 6.359 -7.788 1.00 81.12 200 ILE A C 1
ATOM 1545 O O . ILE A 1 200 ? 7.339 6.293 -6.635 1.00 81.12 200 ILE A O 1
ATOM 1549 N N . THR A 1 201 ? 6.964 6.413 -8.852 1.00 80.00 201 THR A N 1
ATOM 1550 C CA . THR A 1 201 ? 5.505 6.498 -8.734 1.00 80.00 201 THR A CA 1
ATOM 1551 C C . THR A 1 201 ? 4.938 5.275 -8.018 1.00 80.00 201 THR A C 1
ATOM 1553 O O . THR A 1 201 ? 4.168 5.419 -7.067 1.00 80.00 201 THR A O 1
ATOM 1556 N N . LEU A 1 202 ? 5.387 4.072 -8.393 1.00 78.56 202 LEU A N 1
ATOM 1557 C CA . LEU A 1 202 ? 4.968 2.831 -7.742 1.00 78.56 202 LEU A CA 1
ATOM 1558 C C . LEU A 1 202 ? 5.342 2.825 -6.251 1.00 78.56 202 LEU A C 1
ATOM 1560 O O . LEU A 1 202 ? 4.501 2.519 -5.408 1.00 78.56 202 LEU A O 1
ATOM 1564 N N . PHE A 1 203 ? 6.563 3.241 -5.897 1.00 77.50 203 PHE A N 1
ATOM 1565 C CA . P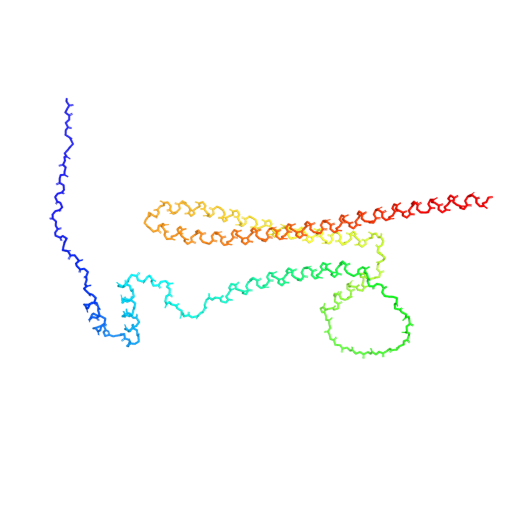HE A 1 203 ? 6.975 3.339 -4.492 1.00 77.50 203 PHE A CA 1
ATOM 1566 C C . PHE A 1 203 ? 6.126 4.333 -3.694 1.00 77.50 203 PHE A C 1
ATOM 1568 O O . PHE A 1 203 ? 5.713 4.020 -2.576 1.00 77.50 203 PHE A O 1
ATOM 1575 N N . CYS A 1 204 ? 5.836 5.509 -4.253 1.00 80.00 204 CYS A N 1
ATOM 1576 C CA . CYS A 1 204 ? 4.981 6.502 -3.607 1.00 80.00 204 CYS A CA 1
ATOM 1577 C C . CYS A 1 204 ? 3.575 5.948 -3.342 1.00 80.00 204 CYS A C 1
ATOM 1579 O O . CYS A 1 204 ? 3.054 6.117 -2.239 1.00 80.00 204 CYS A O 1
ATOM 1581 N N . VAL A 1 205 ? 2.990 5.235 -4.309 1.00 81.56 205 VAL A N 1
ATOM 1582 C CA . VAL A 1 205 ? 1.668 4.606 -4.165 1.00 81.56 205 VAL A CA 1
ATOM 1583 C C . VAL A 1 205 ? 1.682 3.509 -3.093 1.00 81.56 205 VAL A C 1
ATOM 1585 O O . VAL A 1 205 ? 0.823 3.505 -2.209 1.00 81.56 205 VAL A O 1
ATOM 1588 N N . VAL A 1 206 ? 2.671 2.611 -3.103 1.00 81.19 206 VAL A N 1
ATOM 1589 C CA . VAL A 1 206 ? 2.788 1.532 -2.102 1.00 81.19 206 VAL A CA 1
ATOM 1590 C C . VAL A 1 206 ? 2.988 2.095 -0.690 1.00 81.19 206 VAL A C 1
ATOM 1592 O O . VAL A 1 206 ? 2.365 1.632 0.266 1.00 81.19 206 VAL A O 1
ATOM 1595 N N . LEU A 1 207 ? 3.814 3.132 -0.532 1.00 80.19 207 LEU A N 1
ATOM 1596 C CA . LEU A 1 207 ? 4.018 3.770 0.770 1.00 80.19 207 LEU A CA 1
ATOM 1597 C C . LEU A 1 207 ? 2.754 4.481 1.261 1.00 80.19 207 LEU A C 1
ATOM 1599 O O . LEU A 1 207 ? 2.389 4.342 2.430 1.00 80.19 207 LEU A O 1
ATOM 1603 N N . TYR A 1 208 ? 2.064 5.205 0.378 1.00 81.19 208 TYR A N 1
ATOM 1604 C CA . TYR A 1 208 ? 0.834 5.913 0.721 1.00 81.19 208 TYR A CA 1
ATOM 1605 C C . TYR A 1 208 ? -0.280 4.949 1.147 1.00 81.19 208 TYR A C 1
ATOM 1607 O O . TYR A 1 208 ? -0.902 5.148 2.191 1.00 81.19 208 TYR A O 1
ATOM 1615 N N . THR A 1 209 ? -0.495 3.865 0.396 1.00 81.81 209 THR A N 1
ATOM 1616 C CA . THR A 1 209 ? -1.502 2.843 0.727 1.00 81.81 209 THR A CA 1
ATOM 1617 C C . THR A 1 209 ? -1.181 2.123 2.040 1.00 81.81 209 THR A C 1
ATOM 1619 O O . THR A 1 209 ? -2.079 1.894 2.856 1.00 81.81 209 THR A O 1
ATOM 1622 N N . CYS A 1 210 ? 0.097 1.835 2.307 1.00 82.38 210 CYS A N 1
ATOM 1623 C CA . CYS A 1 210 ? 0.549 1.262 3.576 1.00 82.38 210 CYS A CA 1
ATOM 1624 C C . CYS A 1 210 ? 0.254 2.195 4.766 1.00 82.38 210 CYS A C 1
ATOM 1626 O O . CYS A 1 210 ? -0.354 1.773 5.755 1.00 82.38 210 CYS A O 1
ATOM 1628 N N . LEU A 1 211 ? 0.607 3.481 4.651 1.00 80.00 211 LEU A N 1
ATOM 1629 C CA . LEU A 1 211 ? 0.335 4.492 5.679 1.00 80.00 211 LEU A CA 1
ATOM 1630 C C . LEU A 1 211 ? -1.167 4.702 5.902 1.00 80.00 211 LEU A C 1
ATOM 1632 O O . LEU A 1 211 ? -1.609 4.751 7.050 1.00 80.00 211 LEU A O 1
ATOM 1636 N N . ALA A 1 212 ? -1.958 4.770 4.830 1.00 81.81 212 ALA A N 1
ATOM 1637 C CA . ALA A 1 212 ? -3.411 4.892 4.910 1.00 81.81 212 ALA A CA 1
ATOM 1638 C C . ALA A 1 212 ? -4.035 3.697 5.647 1.00 81.81 212 ALA A C 1
ATOM 1640 O O . ALA A 1 212 ? -4.870 3.873 6.536 1.00 81.81 212 ALA A O 1
ATOM 1641 N N . THR A 1 213 ? -3.578 2.478 5.350 1.00 81.62 213 THR A N 1
ATOM 1642 C CA . THR A 1 213 ? -4.049 1.260 6.027 1.00 81.62 213 THR A CA 1
ATOM 1643 C C . THR A 1 213 ? -3.695 1.279 7.514 1.00 81.62 213 THR A C 1
ATOM 1645 O O . THR A 1 213 ? -4.539 0.982 8.361 1.00 81.62 213 THR A O 1
ATOM 1648 N N . LEU A 1 214 ? -2.470 1.687 7.855 1.00 83.00 214 LEU A N 1
ATOM 1649 C CA . LEU A 1 214 ? -2.031 1.827 9.244 1.00 83.00 214 LEU A CA 1
ATOM 1650 C C . LEU A 1 214 ? -2.896 2.852 9.989 1.00 83.00 214 LEU A C 1
ATOM 1652 O O . LEU A 1 214 ? -3.354 2.582 11.101 1.00 83.00 214 LEU A O 1
ATOM 1656 N N . PHE A 1 215 ? -3.189 3.986 9.355 1.00 84.50 215 PHE A N 1
ATOM 1657 C CA . PHE A 1 215 ? -4.050 5.023 9.914 1.00 84.50 215 PHE A CA 1
ATOM 1658 C C . PHE A 1 215 ? -5.464 4.502 10.199 1.00 84.50 215 PHE A C 1
ATOM 1660 O O . PHE A 1 215 ? -5.971 4.694 11.303 1.00 84.50 215 PHE A O 1
ATOM 1667 N N . VAL A 1 216 ? -6.074 3.760 9.267 1.00 85.50 216 VAL A N 1
ATOM 1668 C CA . VAL A 1 216 ? -7.392 3.133 9.473 1.00 85.50 216 VAL A CA 1
ATOM 1669 C C . VAL A 1 216 ? -7.364 2.153 10.649 1.00 85.50 216 VAL A C 1
ATOM 1671 O O . VAL A 1 216 ? -8.259 2.184 11.492 1.00 85.50 216 VAL A O 1
ATOM 1674 N N . VAL A 1 217 ? -6.325 1.320 10.766 1.00 82.69 217 VAL A N 1
ATOM 1675 C CA . VAL A 1 217 ? -6.186 0.374 11.889 1.00 82.69 217 VAL A CA 1
ATOM 1676 C C . VAL A 1 217 ? -6.087 1.110 13.227 1.00 82.69 217 VAL A C 1
ATOM 1678 O O . VAL A 1 217 ? -6.766 0.737 14.189 1.00 82.69 217 VAL A O 1
ATOM 1681 N N . VAL A 1 218 ? -5.295 2.184 13.290 1.00 85.88 218 VAL A N 1
ATOM 1682 C CA . VAL A 1 218 ? -5.181 3.036 14.482 1.00 85.88 218 VAL A CA 1
ATOM 1683 C C . VAL A 1 218 ? -6.535 3.662 14.816 1.00 85.88 218 VAL A C 1
ATOM 1685 O O . VAL A 1 218 ? -6.976 3.569 15.961 1.00 85.88 218 VAL A O 1
ATOM 1688 N N . PHE A 1 219 ? -7.238 4.222 13.831 1.00 88.12 219 PHE A N 1
ATOM 1689 C CA . PHE A 1 219 ? -8.552 4.833 14.031 1.00 88.12 219 PHE A CA 1
ATOM 1690 C C . PHE A 1 219 ? -9.604 3.840 14.515 1.00 88.12 219 PHE A C 1
ATOM 1692 O O . PHE A 1 219 ? -10.355 4.157 15.433 1.00 88.12 219 PHE A O 1
ATOM 1699 N N . VAL A 1 220 ? -9.644 2.624 13.971 1.00 89.69 220 VAL A N 1
ATOM 1700 C CA . VAL A 1 220 ? -10.577 1.584 14.428 1.00 89.69 220 VAL A CA 1
ATOM 1701 C C . VAL A 1 220 ? -10.254 1.162 15.863 1.00 89.69 220 VAL A C 1
ATOM 1703 O O . VAL A 1 220 ? -11.162 1.015 16.683 1.00 89.69 220 VAL A O 1
ATOM 1706 N N . PHE A 1 221 ? -8.972 1.017 16.207 1.00 81.62 221 PHE A N 1
ATOM 1707 C CA . PHE A 1 221 ? -8.558 0.624 17.553 1.00 81.62 221 PHE A CA 1
ATOM 1708 C C . PHE A 1 221 ? -8.862 1.708 18.596 1.00 81.62 221 PHE A C 1
ATOM 1710 O O . PHE A 1 221 ? -9.458 1.429 19.643 1.00 81.62 221 PHE A O 1
ATOM 1717 N N . PHE A 1 222 ? -8.498 2.958 18.302 1.00 87.00 222 PHE A N 1
ATOM 1718 C CA . PHE A 1 222 ? -8.782 4.098 19.170 1.00 87.00 222 PHE A CA 1
ATOM 1719 C C . PHE A 1 222 ? -10.275 4.405 19.232 1.00 87.00 222 PHE A C 1
ATOM 1721 O O . PHE A 1 2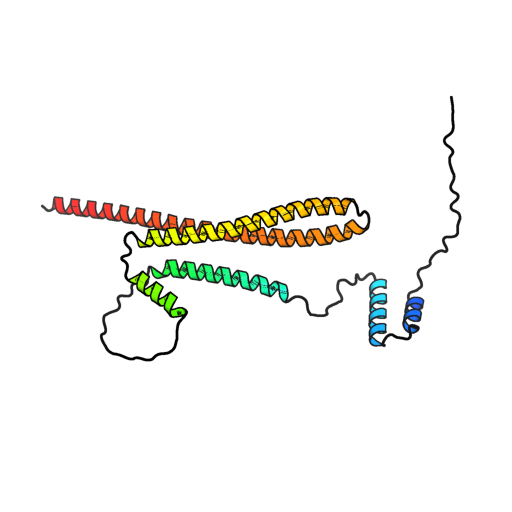22 ? -10.805 4.577 20.327 1.00 87.00 222 PHE A O 1
ATOM 1728 N N . GLY A 1 223 ? -10.967 4.399 18.095 1.00 91.44 223 GLY A N 1
ATOM 1729 C CA . GLY A 1 223 ? -12.407 4.619 18.003 1.00 91.44 223 GLY A CA 1
ATOM 1730 C C . GLY A 1 223 ? -13.193 3.596 18.816 1.00 91.44 223 GLY A C 1
ATOM 1731 O O . GLY A 1 223 ? -14.069 3.968 19.593 1.00 91.44 223 GLY A O 1
ATOM 1732 N N . TYR A 1 224 ? -12.818 2.315 18.748 1.00 88.81 224 TYR A N 1
ATOM 1733 C CA . TYR A 1 224 ? -13.429 1.277 19.578 1.00 88.81 224 TYR A CA 1
ATOM 1734 C C . TYR A 1 224 ? -13.167 1.490 21.075 1.00 88.81 224 TYR A C 1
ATOM 1736 O O . TYR A 1 224 ? -14.079 1.363 21.897 1.00 88.81 224 TYR A O 1
ATOM 1744 N N . LYS A 1 225 ? -11.930 1.834 21.455 1.00 88.00 225 LYS A N 1
ATOM 1745 C CA . LYS A 1 225 ? -11.576 2.088 22.859 1.00 88.00 225 LYS A CA 1
ATOM 1746 C C . LYS A 1 225 ? -12.316 3.310 23.415 1.00 88.00 225 LYS A C 1
ATOM 1748 O O . LYS A 1 225 ? -12.794 3.266 24.550 1.00 88.00 225 LYS A O 1
ATOM 1753 N N . LEU A 1 226 ? -12.447 4.366 22.613 1.00 93.81 226 LEU A N 1
ATOM 1754 C CA . LEU A 1 226 ? -13.219 5.566 22.937 1.00 93.81 226 LEU A CA 1
ATOM 1755 C C . LEU A 1 226 ? -14.706 5.246 23.080 1.00 93.81 226 LEU A C 1
ATOM 1757 O O . LEU A 1 226 ? -15.302 5.598 24.095 1.00 93.81 226 LEU A O 1
ATOM 1761 N N . TYR A 1 227 ? -15.275 4.510 22.123 1.00 95.25 227 TYR A N 1
ATOM 1762 C CA . TYR A 1 227 ? -16.666 4.068 22.171 1.00 95.25 227 TYR A CA 1
ATOM 1763 C C . TYR A 1 227 ? -16.961 3.286 23.455 1.00 95.25 227 TYR A C 1
ATOM 1765 O O . TYR A 1 227 ? -17.889 3.621 24.189 1.00 95.25 227 TYR A O 1
ATOM 1773 N N . LYS A 1 228 ? -16.119 2.300 23.789 1.00 89.75 228 LYS A N 1
ATOM 1774 C CA . LYS A 1 228 ? -16.284 1.506 25.013 1.00 89.75 228 LYS A CA 1
ATOM 1775 C C . LYS A 1 228 ? -16.215 2.371 26.277 1.00 89.75 228 LYS A C 1
ATOM 1777 O O . LYS A 1 228 ? -17.052 2.226 27.161 1.00 89.75 228 LYS A O 1
ATOM 1782 N N . SER A 1 229 ? -15.252 3.291 26.345 1.00 92.75 229 SER A N 1
ATOM 1783 C CA . SER A 1 229 ? -15.092 4.211 27.481 1.00 92.75 229 SER A CA 1
ATOM 1784 C C . SER A 1 229 ? -16.322 5.102 27.690 1.00 92.75 229 SER A C 1
ATOM 1786 O O . SER A 1 229 ? -16.758 5.311 28.825 1.00 92.75 229 SER A O 1
ATOM 1788 N N . LEU A 1 230 ? -16.917 5.599 26.602 1.00 95.69 230 LEU A N 1
ATOM 1789 C CA . LEU A 1 230 ? -18.120 6.427 26.660 1.00 95.69 230 LEU A CA 1
ATOM 1790 C C . LEU A 1 230 ? -19.337 5.630 27.140 1.00 95.69 230 LEU A C 1
ATOM 1792 O O . LEU A 1 230 ? -20.005 6.064 28.080 1.00 95.69 230 LEU A O 1
ATOM 1796 N N . VAL A 1 231 ? -19.567 4.445 26.569 1.00 96.25 231 VAL A N 1
ATOM 1797 C CA . VAL A 1 231 ? -20.691 3.572 26.946 1.00 96.25 231 VAL A CA 1
ATOM 1798 C C . VAL A 1 231 ? -20.589 3.128 28.408 1.00 96.25 231 VAL A C 1
ATOM 1800 O O . VAL A 1 231 ? -21.569 3.206 29.151 1.00 96.25 231 VAL A O 1
ATOM 1803 N N . ASP A 1 232 ? -19.400 2.735 28.873 1.00 95.62 232 ASP A N 1
ATOM 1804 C CA . ASP A 1 232 ? -19.192 2.357 30.278 1.00 95.62 232 ASP A CA 1
ATOM 1805 C C . ASP A 1 232 ? -19.452 3.542 31.228 1.00 95.62 232 ASP A C 1
ATOM 1807 O O . ASP A 1 232 ? -19.982 3.372 32.333 1.00 95.62 232 ASP A O 1
ATOM 1811 N N . ARG A 1 233 ? -19.121 4.771 30.806 1.00 96.88 233 ARG A N 1
ATOM 1812 C CA . ARG A 1 233 ? -19.378 5.989 31.588 1.00 96.88 233 ARG A CA 1
ATOM 1813 C C . ARG A 1 233 ? -20.867 6.324 31.655 1.00 96.88 233 ARG A C 1
ATOM 1815 O O . ARG A 1 233 ? -21.328 6.783 32.703 1.00 96.88 233 ARG A O 1
ATOM 1822 N N . GLU A 1 234 ? -21.609 6.094 30.578 1.00 97.25 234 GLU A N 1
ATOM 1823 C CA . GLU A 1 234 ? -23.058 6.291 30.515 1.00 97.25 234 GLU A CA 1
ATOM 1824 C C . GLU A 1 234 ? -23.801 5.276 31.391 1.00 97.25 234 GLU A C 1
ATOM 1826 O O . GLU A 1 234 ? -24.590 5.668 32.256 1.00 97.25 234 GLU A O 1
ATOM 1831 N N . ARG A 1 235 ? -23.419 3.996 31.316 1.00 97.19 235 ARG A N 1
ATOM 1832 C CA . ARG A 1 235 ? -23.973 2.931 32.163 1.00 97.19 235 ARG A CA 1
ATOM 1833 C C . ARG A 1 235 ? -23.804 3.218 33.660 1.00 97.19 235 ARG A C 1
ATOM 1835 O O . ARG A 1 235 ? -24.754 3.106 34.435 1.00 97.19 235 ARG A O 1
ATOM 1842 N N . ARG A 1 236 ? -22.630 3.713 34.077 1.00 96.25 236 ARG A N 1
ATOM 1843 C CA . ARG A 1 236 ? -22.381 4.132 35.474 1.00 96.25 236 ARG A CA 1
ATOM 1844 C C . ARG A 1 236 ? -23.252 5.312 35.915 1.00 96.25 236 ARG A C 1
ATOM 1846 O O . ARG A 1 236 ? -23.535 5.450 37.106 1.00 96.25 236 ARG A O 1
ATOM 1853 N N . ARG A 1 237 ? -23.666 6.199 35.001 1.00 97.06 237 ARG A N 1
ATOM 1854 C CA . ARG A 1 237 ? -24.591 7.302 35.326 1.00 97.06 237 ARG A CA 1
ATOM 1855 C C . ARG A 1 237 ? -26.008 6.777 35.544 1.00 97.06 237 ARG A C 1
ATOM 1857 O O . ARG A 1 237 ? -26.672 7.235 36.474 1.00 97.06 237 ARG A O 1
ATOM 1864 N N . GLU A 1 238 ? -26.453 5.812 34.746 1.00 97.06 238 GLU A N 1
ATOM 1865 C CA . GLU A 1 238 ? -27.768 5.181 34.905 1.00 97.06 238 GLU A CA 1
ATOM 1866 C C . GLU A 1 238 ? -27.874 4.366 36.196 1.00 97.06 238 GLU A C 1
ATOM 1868 O O . GLU A 1 238 ? -28.847 4.510 36.940 1.00 97.06 238 GLU A O 1
ATOM 1873 N N . GLU A 1 239 ? -26.847 3.584 36.530 1.00 97.38 239 GLU A N 1
ATOM 1874 C CA . GLU A 1 239 ? -26.796 2.817 37.780 1.00 97.38 239 GLU A CA 1
ATOM 1875 C C . GLU A 1 239 ? -26.841 3.740 39.008 1.00 97.38 239 GLU A C 1
ATOM 1877 O O . GLU A 1 239 ? -27.610 3.501 39.944 1.00 97.38 239 GLU A O 1
ATOM 1882 N N . LYS A 1 240 ? -26.119 4.872 38.971 1.00 96.69 240 LYS A N 1
ATOM 1883 C CA . LYS A 1 240 ? -26.193 5.904 40.020 1.00 96.69 240 LYS A CA 1
ATOM 1884 C C . LYS A 1 240 ? -27.591 6.520 40.144 1.00 96.69 240 LYS A C 1
ATOM 1886 O O . LYS A 1 240 ? -28.027 6.797 41.261 1.00 96.69 240 LYS A O 1
ATOM 1891 N N . LYS A 1 241 ? -28.313 6.736 39.036 1.00 96.62 241 LYS A N 1
ATOM 1892 C CA . LYS A 1 241 ? -29.705 7.228 39.070 1.00 96.62 241 LYS A CA 1
ATOM 1893 C C . LYS A 1 241 ? -30.644 6.194 39.705 1.00 96.62 241 LYS A C 1
ATOM 1895 O O . LYS A 1 241 ? -31.444 6.561 40.563 1.00 96.62 241 LYS A O 1
ATOM 1900 N N . ARG A 1 242 ? -30.501 4.906 39.369 1.00 95.88 242 ARG A N 1
ATOM 1901 C CA . ARG A 1 242 ? -31.310 3.814 39.951 1.00 95.88 242 ARG A CA 1
ATOM 1902 C C . ARG A 1 242 ? -31.086 3.661 41.457 1.00 95.88 242 ARG A C 1
ATOM 1904 O O . ARG A 1 242 ? -32.058 3.570 42.203 1.00 95.88 242 ARG A O 1
ATOM 1911 N N . GLN A 1 243 ? -29.836 3.728 41.917 1.00 95.69 243 GLN A N 1
ATOM 1912 C CA . GLN A 1 243 ? -29.517 3.682 43.351 1.00 95.69 243 GLN A CA 1
ATOM 1913 C C . GLN A 1 243 ? -30.132 4.860 44.122 1.00 95.69 243 GLN A C 1
ATOM 1915 O O . GLN A 1 243 ? -30.637 4.675 45.228 1.00 95.69 243 GLN A O 1
ATOM 1920 N N . LYS A 1 244 ? -30.149 6.069 43.539 1.00 96.31 244 LYS A N 1
ATOM 1921 C CA . LYS A 1 244 ? -30.811 7.234 44.152 1.00 96.31 244 LYS A CA 1
ATOM 1922 C C . LYS A 1 244 ? -32.327 7.051 44.271 1.00 96.31 244 LYS A C 1
ATOM 1924 O O . LYS A 1 244 ? -32.895 7.460 45.275 1.00 96.31 244 LYS A O 1
ATOM 1929 N N . LEU A 1 245 ? -32.978 6.435 43.282 1.00 95.75 245 LEU A N 1
ATOM 1930 C CA . LEU A 1 245 ? -34.424 6.183 43.318 1.00 95.75 245 LEU A CA 1
ATOM 1931 C C . LEU A 1 245 ? -34.809 5.118 44.354 1.00 95.75 245 LEU A C 1
ATOM 1933 O O . LEU A 1 245 ? -35.808 5.287 45.042 1.00 95.75 245 LEU A O 1
ATOM 1937 N N . GLN A 1 246 ? -34.012 4.056 44.512 1.00 95.31 246 GLN A N 1
ATOM 1938 C CA . GLN A 1 246 ? -34.262 3.033 45.537 1.00 95.31 246 GLN A CA 1
ATOM 1939 C C . GLN A 1 246 ? -34.091 3.578 46.959 1.00 95.31 246 GLN A C 1
ATOM 1941 O O . GLN A 1 246 ? -34.879 3.238 47.834 1.00 95.31 246 GLN A O 1
ATOM 1946 N N . LYS A 1 247 ? -33.114 4.469 47.178 1.00 95.62 247 LYS A N 1
ATOM 1947 C CA . LYS A 1 247 ? -32.918 5.140 48.474 1.00 95.62 247 LYS A CA 1
ATOM 1948 C C . LYS A 1 247 ? -34.051 6.092 48.860 1.00 95.62 247 LYS A C 1
ATOM 1950 O O . LYS A 1 247 ? -34.192 6.369 50.034 1.00 95.62 247 LYS A O 1
ATOM 1955 N N . LYS A 1 248 ? -34.829 6.602 47.898 1.00 94.56 248 LYS A N 1
ATOM 1956 C CA . LYS A 1 248 ? -36.005 7.448 48.172 1.00 94.56 248 LYS A CA 1
ATOM 1957 C C . LYS A 1 248 ? -37.274 6.649 48.492 1.00 94.56 248 LYS A C 1
ATOM 1959 O O . LYS A 1 248 ? -38.253 7.243 48.917 1.00 94.56 248 LYS A O 1
ATOM 1964 N N . LYS A 1 249 ? -37.291 5.346 48.190 1.00 92.38 249 LYS A N 1
ATOM 1965 C CA . LYS A 1 249 ? -38.447 4.459 48.411 1.00 92.38 249 LYS A CA 1
ATOM 1966 C C . LYS A 1 249 ? -38.371 3.672 49.724 1.00 92.38 249 LYS A C 1
ATOM 1968 O O . LYS A 1 249 ? -39.364 3.053 50.085 1.00 92.38 249 LYS A O 1
ATOM 1973 N N . LYS A 1 250 ? -37.200 3.630 50.358 1.00 83.69 250 LYS A N 1
ATOM 1974 C CA . LYS A 1 250 ? -37.001 3.108 51.713 1.00 83.69 250 LYS A CA 1
ATOM 1975 C C . LYS A 1 250 ? -37.074 4.265 52.691 1.00 83.69 250 LYS A C 1
ATOM 1977 O O . LYS A 1 250 ? -37.576 4.018 53.800 1.00 83.69 250 LYS A O 1
#